Protein AF-A0AAD0TP38-F1 (afdb_monomer)

pLDDT: mean 83.93, std 22.31, range [33.44, 98.81]

Secondary structure (DSSP, 8-state):
---------------------------------------------TT-B-HHHHHT-----TTSS---BHHHHHHHH-S-SEEEEE--TT-SS-EEEEEE--B-GGGTT-EEEEEEETTEEEEEEEE---PPPBSS--HHHHHT--TT--HHHHHHHH-S-SEEEEES-GGG-EEEEEE-SBTTBTT-EEEEEEETTEEEEEEEES--

Radius of gyration: 24.54 Å; Cα contacts (8 Å, |Δi|>4): 374; chains: 1; bounding box: 57×55×75 Å

Organism: NCBI:txid60520

Nearest PDB structures (foldseek):
  3d4e-assembly1_A  TM=8.363E-01  e=2.515E-09  Streptococcus mutans
  2g2w-assembly1_B  TM=5.820E-01  e=1.503E-06  Streptomyces clavuligerus
  2g2u-assembly1_B  TM=5.797E-01  e=4.361E-06  Streptomyces clavuligerus
  3e2k-assembly1_D  TM=5.772E-01  e=4.613E-06  Streptomyces clavuligerus
  3c4o-assembly1_B  TM=5.752E-01  e=1.874E-05  unclassified

Structure (mmCIF, N/CA/C/O backbone):
data_AF-A0AAD0TP38-F1
#
_entry.id   AF-A0AAD0TP38-F1
#
loop_
_atom_site.group_PDB
_atom_site.id
_atom_site.type_symbol
_atom_site.label_atom_id
_atom_site.label_alt_id
_atom_site.label_comp_id
_atom_site.label_asym_id
_atom_site.label_entity_id
_atom_site.label_seq_id
_atom_site.pdbx_PDB_ins_code
_atom_site.Cartn_x
_atom_site.Cartn_y
_atom_site.Cartn_z
_atom_site.occupancy
_atom_site.B_iso_or_equiv
_atom_site.auth_seq_id
_atom_site.auth_comp_id
_atom_site.auth_asym_id
_atom_site.auth_atom_id
_atom_site.pdbx_PDB_model_num
ATOM 1 N N . MET A 1 1 ? 38.656 19.356 18.992 1.00 44.94 1 MET A N 1
ATOM 2 C CA . MET A 1 1 ? 39.183 20.507 18.222 1.00 44.94 1 MET A CA 1
ATOM 3 C C . MET A 1 1 ? 39.684 20.035 16.864 1.00 44.94 1 MET A C 1
ATOM 5 O O . MET A 1 1 ? 40.591 19.217 16.848 1.00 44.94 1 MET A O 1
ATOM 9 N N . LYS A 1 2 ? 39.130 20.553 15.761 1.00 37.50 2 LYS A N 1
ATOM 10 C CA . LYS A 1 2 ? 39.809 20.826 14.475 1.00 37.50 2 LYS A CA 1
ATOM 11 C C . LYS A 1 2 ? 38.824 21.623 13.604 1.00 37.50 2 LYS A C 1
ATOM 13 O O . LYS A 1 2 ? 37.647 21.286 13.561 1.00 37.50 2 LYS A O 1
ATOM 18 N N . LYS A 1 3 ? 39.285 22.740 13.036 1.00 41.88 3 LYS A N 1
ATOM 19 C CA . LYS A 1 3 ? 38.486 23.726 12.283 1.00 41.88 3 LYS A CA 1
ATOM 20 C C . LYS A 1 3 ? 38.702 23.497 10.784 1.00 41.88 3 LYS A C 1
ATOM 22 O O . LYS A 1 3 ? 39.842 23.210 10.428 1.00 41.88 3 LYS A O 1
ATOM 27 N N . ILE A 1 4 ? 37.697 23.705 9.925 1.00 56.69 4 ILE A N 1
ATOM 28 C CA . ILE A 1 4 ? 37.929 23.903 8.480 1.00 56.69 4 ILE A CA 1
ATOM 29 C C . ILE A 1 4 ? 37.068 25.049 7.931 1.00 56.69 4 ILE A C 1
ATOM 31 O O . ILE A 1 4 ? 35.870 25.131 8.185 1.00 56.69 4 ILE A O 1
ATOM 35 N N . THR A 1 5 ? 37.737 25.906 7.160 1.00 48.66 5 THR A N 1
ATOM 36 C CA . THR A 1 5 ? 37.268 27.126 6.487 1.00 48.66 5 THR A CA 1
ATOM 37 C C . THR A 1 5 ? 37.852 27.135 5.057 1.00 48.66 5 THR A C 1
ATOM 39 O O . THR A 1 5 ? 38.910 26.550 4.852 1.00 48.66 5 THR A O 1
ATOM 42 N N . THR A 1 6 ? 37.260 27.775 4.042 1.00 45.34 6 THR A N 1
ATOM 43 C CA . THR A 1 6 ? 36.196 28.789 4.098 1.00 45.34 6 THR A CA 1
ATOM 44 C C . THR A 1 6 ? 35.256 28.771 2.877 1.00 45.34 6 THR A C 1
ATOM 46 O O . THR A 1 6 ? 35.522 28.108 1.882 1.00 45.34 6 THR A O 1
ATOM 49 N N . ILE A 1 7 ? 34.164 29.529 3.009 1.00 49.84 7 ILE A N 1
ATOM 50 C CA . ILE A 1 7 ? 33.341 30.221 1.995 1.00 49.84 7 ILE A CA 1
ATOM 51 C C . ILE A 1 7 ? 33.857 30.187 0.536 1.00 49.84 7 ILE A C 1
ATOM 53 O O . ILE A 1 7 ? 34.998 30.552 0.260 1.00 49.84 7 ILE A O 1
ATOM 57 N N . THR A 1 8 ? 32.946 30.011 -0.430 1.00 45.72 8 THR A N 1
ATOM 58 C CA . THR A 1 8 ? 32.975 30.837 -1.657 1.00 45.72 8 THR A CA 1
ATOM 59 C C . THR A 1 8 ? 31.551 31.178 -2.109 1.00 45.72 8 THR A C 1
ATOM 61 O O . THR A 1 8 ? 30.691 30.305 -2.175 1.00 45.72 8 THR A O 1
ATOM 64 N N . VAL A 1 9 ? 31.302 32.461 -2.391 1.00 49.69 9 VAL A N 1
ATOM 65 C CA . VAL A 1 9 ? 30.031 33.017 -2.886 1.00 49.69 9 VAL A CA 1
ATOM 66 C C . VAL A 1 9 ? 30.314 33.806 -4.164 1.00 49.69 9 VAL A C 1
ATOM 68 O O . VAL A 1 9 ? 31.231 34.621 -4.180 1.00 49.69 9 VAL A O 1
ATOM 71 N N . ALA A 1 10 ? 29.493 33.601 -5.193 1.00 44.84 10 ALA A N 1
ATOM 72 C CA . ALA A 1 10 ? 29.323 34.457 -6.373 1.00 44.84 10 ALA A CA 1
ATOM 73 C C . ALA A 1 10 ? 27.875 34.205 -6.865 1.00 44.84 10 ALA A C 1
ATOM 75 O O . ALA A 1 10 ? 27.486 33.044 -6.963 1.00 44.84 10 ALA A O 1
ATOM 76 N N . LEU A 1 11 ? 26.932 35.154 -6.985 1.00 40.88 11 LEU A N 1
ATOM 77 C CA . LEU A 1 11 ? 26.899 36.421 -7.745 1.00 40.88 11 LEU A CA 1
ATOM 78 C C . LEU A 1 11 ? 27.331 36.289 -9.220 1.00 40.88 11 LEU A C 1
ATOM 80 O O . LEU A 1 11 ? 28.395 35.747 -9.473 1.00 40.88 11 LEU A O 1
ATOM 84 N N . ILE A 1 12 ? 26.653 36.860 -10.229 1.00 44.06 12 ILE A N 1
ATOM 85 C CA . ILE A 1 12 ? 25.228 37.205 -10.471 1.00 44.06 12 ILE A CA 1
ATOM 86 C C . ILE A 1 12 ? 25.120 37.631 -11.964 1.00 44.06 12 ILE A C 1
ATOM 88 O O . ILE A 1 12 ? 26.058 38.238 -12.465 1.00 44.06 12 ILE A O 1
ATOM 92 N N . ALA A 1 13 ? 23.967 37.403 -12.617 1.00 40.31 13 ALA A N 1
ATOM 93 C CA . ALA A 1 13 ? 23.502 38.022 -13.885 1.00 40.31 13 ALA A CA 1
ATOM 94 C C . ALA A 1 13 ? 24.310 37.854 -15.205 1.00 40.31 13 ALA A C 1
ATOM 96 O O . ALA A 1 13 ? 25.515 37.642 -15.221 1.00 40.31 13 ALA A O 1
ATOM 97 N N . GLY A 1 14 ? 23.607 38.021 -16.342 1.00 40.12 14 GLY A N 1
ATOM 98 C CA . GLY A 1 14 ? 24.212 38.208 -17.674 1.00 40.12 14 GLY A CA 1
ATOM 99 C C . GLY A 1 14 ? 23.407 37.619 -18.845 1.00 40.12 14 GLY A C 1
ATOM 100 O O . GLY A 1 14 ? 23.663 36.499 -19.265 1.00 40.12 14 GLY A O 1
ATOM 101 N N . LEU A 1 15 ? 22.443 38.371 -19.389 1.00 50.03 15 LEU A N 1
ATOM 102 C CA . LEU A 1 15 ? 21.704 38.025 -20.619 1.00 50.03 15 LEU A CA 1
ATOM 103 C C . LEU A 1 15 ? 22.531 38.330 -21.882 1.00 50.03 15 LEU A C 1
ATOM 105 O O . LEU A 1 15 ? 23.234 39.333 -21.901 1.00 50.03 15 LEU A O 1
ATOM 109 N N . THR A 1 16 ? 22.320 37.593 -22.978 1.00 53.16 16 THR A N 1
ATOM 110 C CA . THR A 1 16 ? 22.227 38.158 -24.348 1.00 53.16 16 THR A CA 1
ATOM 111 C C . THR A 1 16 ? 21.536 37.180 -25.308 1.00 53.16 16 THR A C 1
ATOM 113 O O . THR A 1 16 ? 21.660 35.966 -25.172 1.00 53.16 16 THR A O 1
ATOM 116 N N . LEU A 1 17 ? 20.789 37.720 -26.279 1.00 47.66 17 LEU A N 1
ATOM 117 C CA . LEU A 1 17 ? 20.197 36.977 -27.398 1.00 47.66 17 LEU A CA 1
ATOM 118 C C . LEU A 1 17 ? 21.032 37.193 -28.669 1.00 47.66 17 LEU A C 1
ATOM 120 O O . LEU A 1 17 ? 21.459 38.312 -28.944 1.00 47.66 17 LEU A O 1
ATOM 124 N N . THR A 1 18 ? 21.164 36.164 -29.506 1.00 56.53 18 THR A N 1
ATOM 125 C CA . THR A 1 18 ? 21.500 36.266 -30.943 1.00 56.53 18 THR A CA 1
ATOM 126 C C . THR A 1 18 ? 20.928 34.994 -31.595 1.00 56.53 18 THR A C 1
ATOM 128 O O . THR A 1 18 ? 21.297 33.904 -31.180 1.00 56.53 18 THR A O 1
ATOM 131 N N . ALA A 1 19 ? 19.852 34.985 -32.387 1.00 37.53 19 ALA A N 1
ATOM 132 C CA . ALA A 1 19 ? 19.471 35.738 -33.591 1.00 37.53 19 ALA A CA 1
ATOM 133 C C . ALA A 1 19 ? 20.075 35.177 -34.900 1.00 37.53 19 ALA A C 1
ATOM 135 O O . ALA A 1 19 ? 21.274 35.260 -35.128 1.00 37.53 19 ALA A O 1
ATOM 136 N N . CYS A 1 20 ? 19.169 34.708 -35.770 1.00 41.34 20 CYS A N 1
ATOM 137 C CA . CYS A 1 20 ? 19.311 34.410 -37.205 1.00 41.34 20 CYS A CA 1
ATOM 138 C C . CYS A 1 20 ? 20.178 33.221 -37.678 1.00 41.34 20 CYS A C 1
ATOM 140 O O . CYS A 1 20 ? 21.349 33.075 -37.356 1.00 41.34 20 CYS A O 1
ATOM 142 N N . GLY A 1 21 ? 19.575 32.426 -38.573 1.00 37.41 21 GLY A N 1
ATOM 143 C CA . GLY A 1 21 ? 20.204 31.345 -39.336 1.00 37.41 21 GLY A CA 1
ATOM 144 C C . GLY A 1 21 ? 19.159 30.607 -40.179 1.00 37.41 21 GLY A C 1
ATOM 145 O O . GLY A 1 21 ? 18.684 29.552 -39.774 1.00 37.41 21 GLY A O 1
ATOM 146 N N . ASN A 1 22 ? 18.737 31.189 -41.308 1.00 45.03 22 ASN A N 1
ATOM 147 C CA . ASN A 1 22 ? 17.605 30.693 -42.099 1.00 45.03 22 ASN A CA 1
ATOM 148 C C . ASN A 1 22 ? 17.904 30.725 -43.609 1.00 45.03 22 ASN A C 1
ATOM 150 O O . ASN A 1 22 ? 17.963 31.813 -44.167 1.00 45.03 22 ASN A O 1
ATOM 154 N N . THR A 1 23 ? 18.013 29.558 -44.254 1.00 41.72 23 THR A N 1
ATOM 155 C CA . THR A 1 23 ? 17.871 29.302 -45.713 1.00 41.72 23 THR A CA 1
ATOM 156 C C . THR A 1 23 ? 17.837 27.774 -45.910 1.00 41.72 23 THR A C 1
ATOM 158 O O . THR A 1 23 ? 18.678 27.088 -45.339 1.00 41.72 23 THR A O 1
ATOM 161 N N . SER A 1 24 ? 16.783 27.182 -46.492 1.00 37.84 24 SER A N 1
ATOM 162 C CA . SER A 1 24 ? 16.627 26.890 -47.942 1.00 37.84 24 SER A CA 1
ATOM 163 C C . SER A 1 24 ? 17.615 25.805 -48.429 1.00 37.84 24 SER A C 1
ATOM 165 O O . SER A 1 24 ? 18.811 25.968 -48.240 1.00 37.84 24 SER A O 1
ATOM 167 N N . SER A 1 25 ? 17.241 24.681 -49.059 1.00 38.09 25 SER A N 1
ATOM 168 C CA . SER A 1 25 ? 15.993 24.264 -49.733 1.00 38.09 25 SER A CA 1
ATOM 169 C C . SER A 1 25 ? 15.906 22.727 -49.832 1.00 38.09 25 SER A C 1
ATOM 171 O O . SER A 1 25 ? 16.926 22.065 -49.682 1.00 38.09 25 SER A O 1
ATOM 173 N N . ALA A 1 26 ? 14.729 22.189 -50.193 1.00 34.25 26 ALA A N 1
ATOM 174 C CA . ALA A 1 26 ? 14.511 21.148 -51.225 1.00 34.25 26 ALA A CA 1
ATOM 175 C C . ALA A 1 26 ? 13.303 20.244 -50.911 1.00 34.25 26 ALA A C 1
ATOM 177 O O . ALA A 1 26 ? 13.169 19.663 -49.838 1.00 34.25 26 ALA A O 1
ATOM 178 N N . SER A 1 27 ? 12.419 20.123 -51.897 1.00 34.75 27 SER A N 1
ATOM 179 C CA . SER A 1 27 ? 11.188 19.336 -51.872 1.00 34.75 27 SER A CA 1
ATOM 180 C C . SER A 1 27 ? 11.407 17.864 -52.219 1.00 34.75 27 SER A C 1
ATOM 182 O O . SER A 1 27 ? 12.118 17.561 -53.174 1.00 34.75 27 SER A O 1
ATOM 184 N N . SER A 1 28 ? 10.630 16.968 -51.610 1.00 34.06 28 SER A N 1
ATOM 185 C CA . SER A 1 28 ? 10.077 15.826 -52.351 1.00 34.06 28 SER A CA 1
ATOM 186 C C . SER A 1 28 ? 8.681 15.475 -51.839 1.00 34.06 28 SER A C 1
ATOM 188 O O . SER A 1 28 ? 8.434 15.370 -50.639 1.00 34.06 28 SER A O 1
ATOM 190 N N . SER A 1 29 ? 7.739 15.357 -52.769 1.00 37.56 29 SER A N 1
ATOM 191 C CA . SER A 1 29 ? 6.361 14.963 -52.507 1.00 37.56 29 SER A CA 1
ATOM 192 C C . SER A 1 29 ? 6.211 13.458 -52.708 1.00 37.56 29 SER A C 1
ATOM 194 O O . SER A 1 29 ? 6.544 12.920 -53.760 1.00 37.56 29 SER A O 1
ATOM 196 N N . SER A 1 30 ? 5.644 12.768 -51.723 1.00 35.19 30 SER A N 1
ATOM 197 C CA . SER A 1 30 ? 5.043 11.451 -51.933 1.00 35.19 30 SER A CA 1
ATOM 198 C C . SER A 1 30 ? 3.772 11.332 -51.094 1.00 35.19 30 SER A C 1
ATOM 200 O O . SER A 1 30 ? 3.704 11.766 -49.946 1.00 35.19 30 SER A O 1
ATOM 202 N N . LYS A 1 31 ? 2.709 10.839 -51.733 1.00 39.31 31 LYS A N 1
ATOM 203 C CA . LYS A 1 31 ? 1.334 10.840 -51.226 1.00 39.31 31 LYS A CA 1
ATOM 204 C C . LYS A 1 31 ? 0.897 9.399 -51.010 1.00 39.31 31 LYS A C 1
ATOM 206 O O . LYS A 1 31 ? 0.636 8.705 -51.988 1.00 39.31 31 LYS A O 1
ATOM 211 N N . SER A 1 32 ? 0.732 8.974 -49.761 1.00 33.44 32 SER A N 1
ATOM 212 C CA . SER A 1 32 ? 0.074 7.698 -49.466 1.00 33.44 32 SER A CA 1
ATOM 213 C C . SER A 1 32 ? -0.595 7.663 -48.092 1.00 33.44 32 SER A C 1
ATOM 215 O O . SER A 1 32 ? 0.049 7.831 -47.062 1.00 33.44 32 SER A O 1
ATOM 217 N N . THR A 1 33 ? -1.893 7.354 -48.137 1.00 34.66 33 THR A N 1
ATOM 218 C CA . THR A 1 33 ? -2.663 6.590 -47.140 1.00 34.66 33 THR A CA 1
ATOM 219 C C . THR A 1 33 ? -2.669 7.058 -45.684 1.00 34.66 33 THR A C 1
ATOM 221 O O . THR A 1 33 ? -1.813 6.709 -44.872 1.00 34.66 33 THR A O 1
ATOM 224 N N . THR A 1 34 ? -3.786 7.701 -45.341 1.00 44.91 34 THR A N 1
ATOM 225 C CA . THR A 1 34 ? -4.419 7.709 -44.019 1.00 44.91 34 THR A CA 1
ATOM 226 C C . THR A 1 34 ? -4.146 6.432 -43.225 1.00 44.91 34 THR A C 1
ATOM 228 O O . THR A 1 34 ? -4.592 5.347 -43.589 1.00 44.91 34 THR A O 1
ATOM 231 N N . SER A 1 35 ? -3.490 6.581 -42.083 1.00 36.53 35 SER A N 1
ATOM 232 C CA . SER A 1 35 ? -3.591 5.641 -40.974 1.00 36.53 35 SER A CA 1
ATOM 233 C C . SER A 1 35 ? -3.931 6.458 -39.742 1.00 36.53 35 SER A C 1
ATOM 235 O O . SER A 1 35 ? -3.165 7.342 -39.357 1.00 36.53 35 SER A O 1
ATOM 237 N N . GLN A 1 36 ? -5.089 6.187 -39.134 1.00 46.09 36 GLN A N 1
ATOM 238 C CA . GLN A 1 36 ? -5.432 6.730 -37.823 1.00 46.09 36 GLN A CA 1
ATOM 239 C C . GLN A 1 36 ? -4.454 6.157 -36.799 1.00 46.09 36 GLN A C 1
ATOM 241 O O . GLN A 1 36 ? -4.718 5.149 -36.147 1.00 46.09 36 GLN A O 1
ATOM 246 N N . LYS A 1 37 ? -3.309 6.823 -36.638 1.00 35.00 37 LYS A N 1
ATOM 247 C CA . LYS A 1 37 ? -2.500 6.680 -35.439 1.00 35.00 37 LYS A CA 1
ATOM 248 C C . LYS A 1 37 ? -3.367 7.202 -34.305 1.00 35.00 37 LYS A C 1
ATOM 250 O O . LYS A 1 37 ? -3.523 8.416 -34.165 1.00 35.00 37 LYS A O 1
ATOM 255 N N . SER A 1 38 ? -3.953 6.281 -33.541 1.00 39.53 38 SER A N 1
ATOM 256 C CA . SER A 1 38 ? -4.625 6.583 -32.284 1.00 39.53 38 SER A CA 1
ATOM 257 C C . SER A 1 38 ? -3.690 7.475 -31.489 1.00 39.53 38 SER A C 1
ATOM 259 O O . SER A 1 38 ? -2.634 7.037 -31.026 1.00 39.53 38 SER A O 1
ATOM 261 N N . THR A 1 39 ? -4.033 8.760 -31.420 1.00 35.09 39 THR A N 1
ATOM 262 C CA . THR A 1 39 ? -3.263 9.712 -30.640 1.00 35.09 39 THR A CA 1
ATOM 263 C C . THR A 1 39 ? -3.567 9.334 -29.209 1.00 35.09 39 THR A C 1
ATOM 265 O O . THR A 1 39 ? -4.612 9.714 -28.687 1.00 35.09 39 THR A O 1
ATOM 268 N N . SER A 1 40 ? -2.698 8.513 -28.613 1.00 43.72 40 SER A N 1
ATOM 269 C CA . SER A 1 40 ? -2.680 8.267 -27.179 1.00 43.72 40 SER A CA 1
ATOM 270 C C . SER A 1 40 ? -2.492 9.621 -26.527 1.00 43.72 40 SER A C 1
ATOM 272 O O . SER A 1 40 ? -1.366 10.088 -26.368 1.00 43.72 40 SER A O 1
ATOM 274 N N . SER A 1 41 ? -3.612 10.283 -26.242 1.00 38.56 41 SER A N 1
ATOM 275 C CA . SER A 1 41 ? -3.649 11.579 -25.603 1.00 38.56 41 SER A CA 1
ATOM 276 C C . SER A 1 41 ? -2.920 11.404 -24.287 1.00 38.56 41 SER A C 1
ATOM 278 O O . SER A 1 41 ? -3.439 10.748 -23.377 1.00 38.56 41 SER A O 1
ATOM 280 N N . SER A 1 42 ? -1.704 11.940 -24.219 1.00 46.25 42 SER A N 1
ATOM 281 C CA . SER A 1 42 ? -0.916 12.083 -23.008 1.00 46.25 42 SER A CA 1
ATOM 282 C C . SER A 1 42 ? -1.703 13.010 -22.096 1.00 46.25 42 SER A C 1
ATOM 284 O O . SER A 1 42 ? -1.530 14.227 -22.097 1.00 46.25 42 SER A O 1
ATOM 286 N N . LYS A 1 43 ? -2.664 12.410 -21.388 1.00 47.19 43 LYS A N 1
ATOM 287 C CA . LYS A 1 43 ? -3.604 13.086 -20.510 1.00 47.19 43 LYS A CA 1
ATOM 288 C C . LYS A 1 43 ? -2.755 13.802 -19.477 1.00 47.19 43 LYS A C 1
ATOM 290 O O . LYS A 1 43 ? -2.113 13.154 -18.654 1.00 47.19 43 LYS A O 1
ATOM 295 N N . SER A 1 44 ? -2.684 15.125 -19.598 1.00 44.50 44 SER A N 1
ATOM 296 C CA . SER A 1 44 ? -1.840 15.956 -18.750 1.00 44.5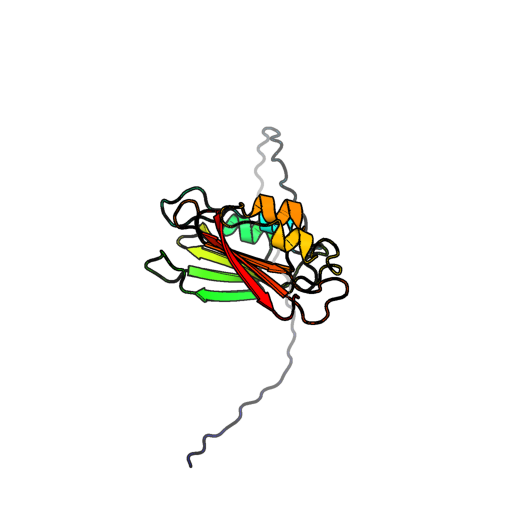0 44 SER A CA 1
ATOM 297 C C . SER A 1 44 ? -2.140 15.618 -17.295 1.00 44.50 44 SER A C 1
ATOM 299 O O . SER A 1 44 ? -3.300 15.680 -16.883 1.00 44.50 44 SER A O 1
ATOM 301 N N . ILE A 1 45 ? -1.110 15.257 -16.526 1.00 57.62 45 ILE A N 1
ATOM 302 C CA . ILE A 1 45 ? -1.227 14.794 -15.133 1.00 57.62 45 ILE A CA 1
ATOM 303 C C . ILE A 1 45 ? -1.463 16.002 -14.197 1.00 57.62 45 ILE A C 1
ATOM 305 O O . ILE A 1 45 ? -0.846 16.149 -13.146 1.00 57.62 45 ILE A O 1
ATOM 309 N N . SER A 1 46 ? -2.364 16.911 -14.585 1.00 62.19 46 SER A N 1
ATOM 310 C CA . SER A 1 46 ? -2.720 18.112 -13.821 1.00 62.19 46 SER A CA 1
ATOM 311 C C . SER A 1 46 ? -3.585 17.798 -12.595 1.00 62.19 46 SER A C 1
ATOM 313 O O . SER A 1 46 ? -3.872 18.691 -11.806 1.00 62.19 46 SER A O 1
ATOM 315 N N . SER A 1 47 ? -4.021 16.544 -12.439 1.00 79.69 47 SER A N 1
ATOM 316 C CA . SER A 1 47 ? -4.821 16.059 -11.310 1.00 79.69 47 SER A CA 1
ATOM 317 C C . SER A 1 47 ? -4.020 15.310 -10.238 1.00 79.69 47 SER A C 1
ATOM 319 O O . SER A 1 47 ? -4.629 14.863 -9.267 1.00 79.69 47 SER A O 1
ATOM 321 N N . GLY A 1 48 ? -2.705 15.130 -10.423 1.00 93.06 48 GLY A N 1
ATOM 322 C CA . GLY A 1 48 ? -1.852 14.312 -9.551 1.00 93.06 48 GLY A CA 1
ATOM 323 C C . GLY A 1 48 ? -2.167 12.806 -9.592 1.00 93.06 48 GLY A C 1
ATOM 324 O O . GLY A 1 48 ? -3.110 12.360 -10.253 1.00 93.06 48 GLY A O 1
ATOM 325 N N . ILE A 1 49 ? -1.366 12.014 -8.875 1.00 96.38 49 ILE A N 1
ATOM 326 C CA . ILE A 1 49 ? -1.497 10.548 -8.785 1.00 96.38 49 ILE A CA 1
ATOM 327 C C . ILE A 1 49 ? -2.740 10.169 -7.972 1.00 96.38 49 ILE A C 1
ATOM 329 O O . ILE A 1 49 ? -2.869 10.547 -6.806 1.00 96.38 49 ILE A O 1
ATOM 333 N N . THR A 1 50 ? -3.652 9.391 -8.556 1.00 96.44 50 THR A N 1
ATOM 334 C CA . THR A 1 50 ? -4.854 8.906 -7.855 1.00 96.44 50 THR A CA 1
ATOM 335 C C . THR A 1 50 ? -4.662 7.515 -7.245 1.00 96.44 50 THR A C 1
ATOM 337 O O . THR A 1 50 ? -3.758 6.767 -7.621 1.00 96.44 50 THR A O 1
ATOM 340 N N . LEU A 1 51 ? -5.568 7.127 -6.339 1.00 96.44 51 LEU A N 1
ATOM 341 C CA . LEU A 1 51 ? -5.613 5.779 -5.762 1.00 96.44 51 LEU A CA 1
ATOM 342 C C . LEU A 1 51 ? -5.789 4.709 -6.849 1.00 96.44 51 LEU A C 1
ATOM 344 O O . LEU A 1 51 ? -5.196 3.641 -6.741 1.00 96.44 51 LEU A O 1
ATOM 348 N N . ALA A 1 52 ? -6.549 5.009 -7.910 1.00 96.75 52 ALA A N 1
ATOM 349 C CA . ALA A 1 52 ? -6.704 4.117 -9.056 1.00 96.75 52 ALA A CA 1
ATOM 350 C C . ALA A 1 52 ? -5.358 3.890 -9.761 1.00 96.75 52 ALA A C 1
ATOM 352 O O . ALA A 1 52 ? -4.929 2.749 -9.880 1.00 96.75 52 ALA A O 1
ATOM 353 N N . ASN A 1 53 ? -4.624 4.963 -10.091 1.00 96.56 53 ASN A N 1
ATOM 354 C CA . ASN A 1 53 ? -3.305 4.840 -10.729 1.00 96.56 53 ASN A CA 1
ATOM 355 C C . ASN A 1 53 ? -2.314 4.040 -9.868 1.00 96.56 53 ASN A C 1
ATOM 357 O O . ASN A 1 53 ? -1.493 3.295 -10.396 1.00 96.56 53 ASN A O 1
ATOM 361 N N . TYR A 1 54 ? -2.386 4.179 -8.542 1.00 97.88 54 TYR A N 1
ATOM 362 C CA . TYR A 1 54 ? -1.581 3.385 -7.616 1.00 97.88 54 TYR A CA 1
ATOM 363 C C . TYR A 1 54 ? -2.023 1.908 -7.552 1.00 97.88 54 TYR A C 1
ATOM 365 O O . TYR A 1 54 ? -1.172 1.010 -7.540 1.00 97.88 54 TYR A O 1
ATOM 373 N N . LYS A 1 55 ? -3.329 1.610 -7.533 1.00 97.00 55 LYS A N 1
ATOM 374 C CA . LYS A 1 55 ? -3.832 0.224 -7.530 1.00 97.00 55 LYS A CA 1
ATOM 375 C C . LYS A 1 55 ? -3.568 -0.482 -8.876 1.00 97.00 55 LYS A C 1
ATOM 377 O O . LYS A 1 55 ? -3.243 -1.665 -8.833 1.00 97.00 55 LYS A O 1
ATOM 382 N N . ASP A 1 56 ? -3.541 0.242 -10.001 1.00 97.06 56 ASP A N 1
ATOM 383 C CA . ASP A 1 56 ? -3.172 -0.256 -11.345 1.00 97.06 56 ASP A CA 1
ATOM 384 C C . ASP A 1 56 ? -1.731 -0.802 -11.445 1.00 97.06 56 ASP A C 1
ATOM 386 O O . ASP A 1 56 ? -1.418 -1.567 -12.362 1.00 97.06 56 ASP A O 1
ATOM 390 N N . ILE A 1 57 ? -0.832 -0.432 -10.521 1.00 98.00 57 ILE A N 1
ATOM 391 C CA . ILE A 1 57 ? 0.524 -0.994 -10.467 1.00 98.00 57 ILE A CA 1
ATOM 392 C C . ILE A 1 57 ? 0.467 -2.420 -9.910 1.00 98.00 57 ILE A C 1
ATOM 394 O O . ILE A 1 57 ? 0.339 -2.633 -8.703 1.00 98.00 57 ILE A O 1
ATOM 398 N N . GLN A 1 58 ? 0.634 -3.402 -10.786 1.00 97.12 58 GLN A N 1
ATOM 399 C CA . GLN A 1 58 ? 0.975 -4.775 -10.418 1.00 97.12 58 GLN A CA 1
ATOM 400 C C . GLN A 1 58 ? 2.448 -4.856 -10.011 1.00 97.12 58 GLN A C 1
ATOM 402 O O . GLN A 1 58 ? 3.305 -4.322 -10.724 1.00 97.12 58 GLN A O 1
ATOM 407 N N . VAL A 1 59 ? 2.728 -5.537 -8.898 1.00 97.00 59 VAL A N 1
ATOM 408 C CA . VAL A 1 59 ? 4.082 -5.815 -8.404 1.00 97.00 59 VAL A CA 1
ATOM 409 C C . VAL A 1 59 ? 4.311 -7.321 -8.315 1.00 97.00 59 VAL A C 1
ATOM 411 O O . VAL A 1 59 ? 3.390 -8.065 -7.981 1.00 97.00 59 VAL A O 1
ATOM 414 N N . ALA A 1 60 ? 5.529 -7.762 -8.620 1.00 95.62 60 ALA A N 1
ATOM 415 C CA . ALA A 1 60 ? 5.961 -9.151 -8.486 1.00 95.62 60 ALA A CA 1
ATOM 416 C C . ALA A 1 60 ? 7.474 -9.210 -8.257 1.00 95.62 60 ALA A C 1
ATOM 418 O O . ALA A 1 60 ? 8.203 -8.372 -8.782 1.00 95.62 60 ALA A O 1
ATOM 419 N N . LEU A 1 61 ? 7.955 -10.204 -7.505 1.00 92.88 61 LEU A N 1
ATOM 420 C CA . LEU A 1 61 ? 9.388 -10.525 -7.491 1.00 92.88 61 LEU A CA 1
ATOM 421 C C . LEU A 1 61 ? 9.789 -11.174 -8.833 1.00 92.88 61 LEU A C 1
ATOM 423 O O . LEU A 1 61 ? 8.915 -11.707 -9.532 1.00 92.88 61 LEU A O 1
ATOM 427 N N . PRO A 1 62 ? 11.086 -11.183 -9.199 1.00 89.88 62 PRO A N 1
ATOM 428 C CA . PRO A 1 62 ? 11.582 -11.947 -10.339 1.00 89.88 62 PRO A CA 1
ATOM 429 C C . PRO A 1 62 ? 11.018 -13.375 -10.360 1.00 89.88 62 PRO A C 1
ATOM 431 O O . PRO A 1 62 ? 10.869 -14.023 -9.322 1.00 89.88 62 PRO A O 1
ATOM 434 N N . ASN A 1 63 ? 10.644 -13.842 -11.553 1.00 85.75 63 ASN A N 1
ATOM 435 C CA . ASN A 1 63 ? 10.036 -15.157 -11.803 1.00 85.75 63 ASN A CA 1
ATOM 436 C C . ASN A 1 63 ? 8.713 -15.452 -11.052 1.00 85.75 63 ASN A C 1
ATOM 438 O O . ASN A 1 63 ? 8.221 -16.574 -11.120 1.00 85.75 63 ASN A O 1
ATOM 442 N N . SER A 1 64 ? 8.106 -14.471 -10.367 1.00 84.00 64 SER A N 1
ATOM 443 C CA . SER A 1 64 ? 6.965 -14.691 -9.455 1.00 84.00 64 SER A CA 1
ATOM 444 C C . SER A 1 64 ? 5.613 -14.163 -9.973 1.00 84.00 64 SER A C 1
ATOM 446 O O . SER A 1 64 ? 4.654 -14.055 -9.205 1.00 84.00 64 SER A O 1
ATOM 448 N N . GLY A 1 65 ? 5.506 -13.817 -11.259 1.00 86.06 65 GLY A N 1
ATOM 449 C CA . GLY A 1 65 ? 4.265 -13.360 -11.900 1.00 86.06 65 GLY A CA 1
ATOM 450 C C . GLY A 1 65 ? 4.450 -12.118 -12.774 1.00 86.06 65 GLY A C 1
ATOM 451 O O . GLY A 1 65 ? 5.559 -11.799 -13.198 1.00 86.06 65 GLY A O 1
ATOM 452 N N . THR A 1 66 ? 3.353 -11.413 -13.059 1.00 92.06 66 THR A N 1
ATOM 453 C CA . THR A 1 66 ? 3.360 -10.193 -13.881 1.00 92.06 66 THR A CA 1
ATOM 454 C C . THR A 1 66 ? 3.603 -8.947 -13.027 1.00 92.06 66 THR A C 1
ATOM 456 O O . THR A 1 66 ? 2.853 -8.672 -12.093 1.00 92.06 66 THR A O 1
ATOM 459 N N . ALA A 1 67 ? 4.619 -8.166 -13.393 1.00 96.88 67 ALA A N 1
ATOM 460 C CA . ALA A 1 67 ? 4.934 -6.865 -12.808 1.00 96.88 67 ALA A CA 1
ATOM 461 C C . ALA A 1 67 ? 4.785 -5.740 -13.840 1.00 96.88 67 ALA A C 1
ATOM 463 O O . ALA A 1 67 ? 5.004 -5.935 -15.037 1.00 96.88 67 ALA A O 1
ATOM 464 N N . THR A 1 68 ? 4.454 -4.542 -13.362 1.00 98.06 68 THR A N 1
ATOM 465 C CA . THR A 1 68 ? 4.325 -3.339 -14.197 1.00 98.06 68 THR A CA 1
ATOM 466 C C . THR A 1 68 ? 5.698 -2.796 -14.578 1.00 98.06 68 THR A C 1
ATOM 468 O O . THR A 1 68 ? 6.574 -2.677 -13.725 1.00 98.06 68 THR A O 1
ATOM 471 N N . ASP A 1 69 ? 5.872 -2.414 -15.842 1.00 98.31 69 ASP A N 1
ATOM 472 C CA . ASP A 1 69 ? 7.075 -1.727 -16.313 1.00 98.31 69 ASP A CA 1
ATOM 473 C C . ASP A 1 69 ? 7.270 -0.347 -15.673 1.00 98.31 69 ASP A C 1
ATOM 475 O O . ASP A 1 69 ? 6.340 0.459 -15.573 1.00 98.31 69 ASP A O 1
ATOM 479 N N . GLU A 1 70 ? 8.514 -0.037 -15.324 1.00 98.44 70 GLU A N 1
ATOM 480 C CA . GLU A 1 70 ? 8.954 1.261 -14.811 1.00 98.44 70 GLU A CA 1
ATOM 481 C C . GLU A 1 70 ? 8.568 2.417 -15.740 1.00 98.44 70 GLU A C 1
ATOM 483 O O . GLU A 1 70 ? 8.079 3.455 -15.288 1.00 98.44 70 GLU A O 1
ATOM 488 N N . THR A 1 71 ? 8.713 2.218 -17.051 1.00 97.88 71 THR A N 1
ATOM 489 C CA . THR A 1 71 ? 8.309 3.191 -18.075 1.00 97.88 71 THR A CA 1
ATOM 490 C C . THR A 1 71 ? 6.803 3.444 -18.043 1.00 97.88 71 THR A C 1
ATOM 492 O O . THR A 1 71 ? 6.376 4.595 -18.119 1.00 97.88 71 THR A O 1
ATOM 495 N N . LYS A 1 72 ? 5.981 2.403 -17.846 1.00 97.94 72 LYS A N 1
ATOM 496 C CA . LYS A 1 72 ? 4.527 2.542 -17.688 1.00 97.94 72 LYS A CA 1
ATOM 497 C C . LYS A 1 72 ? 4.183 3.300 -16.405 1.00 97.94 72 LYS A C 1
ATOM 499 O O . LYS A 1 72 ? 3.337 4.187 -16.461 1.00 97.94 72 LYS A O 1
ATOM 504 N N . VAL A 1 73 ? 4.851 3.027 -15.280 1.00 98.12 73 VAL A N 1
ATOM 505 C CA . VAL A 1 73 ? 4.626 3.787 -14.034 1.00 98.12 73 VAL A CA 1
ATOM 506 C C . VAL A 1 73 ? 5.016 5.256 -14.200 1.00 98.12 73 VAL A C 1
ATOM 508 O O . VAL A 1 73 ? 4.198 6.127 -13.912 1.00 98.12 73 VAL A O 1
ATOM 511 N N . LYS A 1 74 ? 6.198 5.556 -14.750 1.00 96.19 74 LYS A N 1
ATOM 512 C CA . LYS A 1 74 ? 6.636 6.937 -15.032 1.00 96.19 74 LYS A CA 1
ATOM 513 C C . LYS A 1 74 ? 5.695 7.667 -15.999 1.00 96.19 74 LYS A C 1
ATOM 515 O O . LYS A 1 74 ? 5.426 8.846 -15.796 1.00 96.19 74 LYS A O 1
ATOM 520 N N . ASN A 1 75 ? 5.123 6.975 -16.985 1.00 95.50 75 ASN A N 1
ATOM 521 C CA . ASN A 1 75 ? 4.110 7.548 -17.879 1.00 95.50 75 ASN A CA 1
ATOM 522 C C . ASN A 1 75 ? 2.768 7.830 -17.175 1.00 95.50 75 ASN A C 1
ATOM 524 O O . ASN A 1 75 ? 2.086 8.782 -17.544 1.00 95.50 75 ASN A O 1
ATOM 528 N N . MET A 1 76 ? 2.381 7.033 -16.171 1.00 94.69 76 MET A N 1
ATOM 529 C CA . MET A 1 76 ? 1.158 7.258 -15.381 1.00 94.69 76 MET A CA 1
ATOM 530 C C . MET A 1 76 ? 1.331 8.322 -14.287 1.00 94.69 76 MET A C 1
ATOM 532 O O . MET A 1 76 ? 0.363 8.995 -13.944 1.00 94.69 76 MET A O 1
ATOM 536 N N . PHE A 1 77 ? 2.525 8.434 -13.697 1.00 95.88 77 PHE A N 1
ATOM 537 C CA . PHE A 1 77 ? 2.788 9.248 -12.500 1.00 95.88 77 PHE A CA 1
ATOM 538 C C . PHE A 1 77 ? 3.554 10.550 -12.794 1.00 95.88 77 PHE A C 1
ATOM 540 O O . PHE A 1 77 ? 3.541 11.472 -11.982 1.00 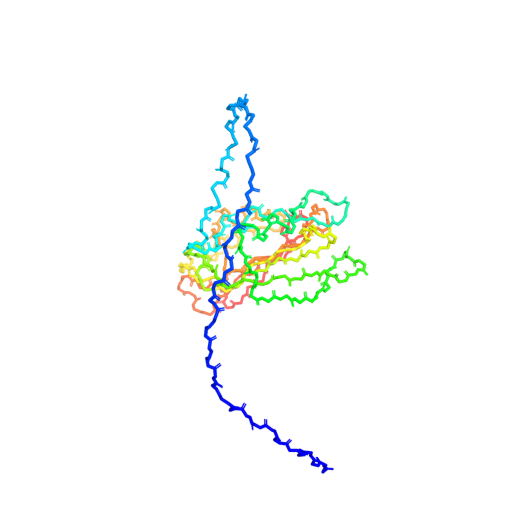95.88 77 PHE A O 1
ATOM 547 N N . GLY A 1 78 ? 4.219 10.645 -13.947 1.00 94.75 78 GLY A N 1
ATOM 548 C CA . GLY A 1 78 ? 5.108 11.753 -14.292 1.00 94.75 78 GLY A CA 1
ATOM 549 C C . GLY A 1 78 ? 6.504 11.617 -13.675 1.00 94.75 78 GLY A C 1
ATOM 550 O O . GLY A 1 78 ? 6.892 10.560 -13.166 1.00 94.75 78 GLY A O 1
ATOM 551 N N . LYS A 1 79 ? 7.288 12.703 -13.730 1.00 95.19 79 LYS A N 1
ATOM 552 C CA . LYS A 1 79 ? 8.655 12.733 -13.186 1.00 95.19 79 LYS A CA 1
ATOM 553 C C . LYS A 1 79 ? 8.621 12.467 -11.669 1.00 95.19 79 LYS A C 1
ATOM 555 O O . LYS A 1 79 ? 7.892 13.176 -10.982 1.00 95.19 79 LYS A O 1
ATOM 560 N N . PRO A 1 80 ? 9.415 11.521 -11.136 1.00 97.75 80 PRO A N 1
ATOM 561 C CA . PRO A 1 80 ? 9.554 11.357 -9.693 1.00 97.75 80 PRO A CA 1
ATOM 562 C C . PRO A 1 80 ? 10.248 12.563 -9.065 1.00 97.75 80 PRO A C 1
ATOM 564 O O . PRO A 1 80 ? 11.100 13.204 -9.693 1.00 97.75 80 PRO A O 1
ATOM 567 N N . ASP A 1 81 ? 9.908 12.846 -7.815 1.00 98.00 81 ASP A N 1
ATOM 568 C CA . ASP A 1 81 ? 10.542 13.890 -7.013 1.00 98.00 81 ASP A CA 1
ATOM 569 C C . ASP A 1 81 ? 11.929 13.443 -6.552 1.00 98.00 81 ASP A C 1
ATOM 571 O O . ASP A 1 81 ? 12.872 14.227 -6.605 1.00 98.00 81 ASP A O 1
ATOM 575 N N . GLN A 1 82 ? 12.055 12.169 -6.158 1.00 98.25 82 GLN A N 1
ATOM 576 C CA . GLN A 1 82 ? 13.298 11.566 -5.673 1.00 98.25 82 GLN A CA 1
ATOM 577 C C . GLN A 1 82 ? 13.517 10.150 -6.216 1.00 98.25 82 GLN A C 1
ATOM 579 O O . GLN A 1 82 ? 12.576 9.459 -6.616 1.00 98.25 82 GLN A O 1
ATOM 584 N N . SER A 1 83 ? 14.779 9.719 -6.182 1.00 98.19 83 SER A N 1
ATOM 585 C CA . SER A 1 83 ? 15.238 8.372 -6.523 1.00 98.19 83 SER A CA 1
ATOM 586 C C . SER A 1 83 ? 16.256 7.911 -5.485 1.00 98.19 83 SER A C 1
ATOM 588 O O . SER A 1 83 ? 17.246 8.604 -5.256 1.00 98.19 83 SER A O 1
ATOM 590 N N . THR A 1 84 ? 16.061 6.737 -4.895 1.00 98.31 84 THR A N 1
ATOM 591 C CA . THR A 1 84 ? 17.006 6.120 -3.952 1.00 98.31 84 THR A CA 1
ATOM 592 C C . THR A 1 84 ? 17.198 4.647 -4.283 1.00 98.31 84 THR A C 1
ATOM 594 O O . THR A 1 84 ? 16.359 4.034 -4.940 1.00 98.31 84 THR A O 1
ATOM 597 N N . LYS A 1 85 ? 18.290 4.049 -3.812 1.00 97.94 85 LYS A N 1
ATOM 598 C CA . LYS A 1 85 ? 18.396 2.589 -3.761 1.00 97.94 85 LYS A CA 1
ATOM 599 C C . LYS A 1 85 ? 17.694 2.056 -2.512 1.00 97.94 85 LYS A C 1
ATOM 601 O O . LYS A 1 85 ? 17.577 2.782 -1.524 1.00 97.94 85 LYS A O 1
ATOM 606 N N . THR A 1 86 ? 17.198 0.825 -2.563 1.00 96.69 86 THR A N 1
ATOM 607 C CA . THR A 1 86 ? 16.574 0.158 -1.415 1.00 96.69 86 THR A CA 1
ATOM 608 C C . THR A 1 86 ? 16.715 -1.360 -1.500 1.00 96.69 86 THR A C 1
ATOM 610 O O . THR A 1 86 ? 16.654 -1.938 -2.586 1.00 96.69 86 THR A O 1
ATOM 613 N N . SER A 1 87 ? 16.864 -2.021 -0.355 1.00 94.50 87 SER A N 1
ATOM 614 C CA . SER A 1 87 ? 16.832 -3.484 -0.263 1.00 94.50 87 SER A CA 1
ATOM 615 C C . SER A 1 87 ? 15.394 -3.973 -0.113 1.00 94.50 87 SER A C 1
ATOM 617 O O . SER A 1 87 ? 14.635 -3.446 0.699 1.00 94.50 87 SER A O 1
ATOM 619 N N . ILE A 1 88 ? 15.023 -5.014 -0.860 1.00 90.94 88 ILE A N 1
ATOM 620 C CA . ILE A 1 88 ? 13.712 -5.668 -0.759 1.00 90.94 88 ILE A CA 1
ATOM 621 C C . ILE A 1 88 ? 13.939 -7.149 -0.481 1.00 90.94 88 ILE A C 1
ATOM 623 O O . ILE A 1 88 ? 14.710 -7.812 -1.173 1.00 90.94 88 ILE A O 1
ATOM 627 N N . THR A 1 89 ? 13.262 -7.671 0.540 1.00 88.38 89 THR A N 1
ATOM 628 C CA . THR A 1 89 ? 13.312 -9.090 0.905 1.00 88.38 89 THR A CA 1
ATOM 629 C C . THR A 1 89 ? 12.929 -9.964 -0.290 1.00 88.38 89 THR A C 1
ATOM 631 O O . THR A 1 89 ? 11.875 -9.766 -0.890 1.00 88.38 89 THR A O 1
ATOM 634 N N . GLY A 1 90 ? 13.784 -10.934 -0.624 1.00 86.31 90 GLY A N 1
ATOM 635 C CA . GLY A 1 90 ? 13.607 -11.808 -1.789 1.00 86.31 90 GLY A CA 1
ATOM 636 C C . GLY A 1 90 ? 14.326 -11.346 -3.064 1.00 86.31 90 GLY A C 1
ATOM 637 O O . GLY A 1 90 ? 14.222 -12.037 -4.073 1.00 86.31 90 GLY A O 1
ATOM 638 N N . LEU A 1 91 ? 15.067 -10.231 -3.031 1.00 90.75 91 LEU A N 1
ATOM 639 C CA . LEU A 1 91 ? 16.007 -9.834 -4.088 1.00 90.75 91 LEU A CA 1
ATOM 640 C C . LEU A 1 91 ? 17.462 -10.063 -3.653 1.00 90.75 91 LEU A C 1
ATOM 642 O O . LEU A 1 91 ? 17.790 -9.986 -2.470 1.00 90.75 91 LEU A O 1
ATOM 646 N N . ASP A 1 92 ? 18.333 -10.316 -4.629 1.00 90.25 92 ASP A N 1
ATOM 647 C CA . ASP A 1 92 ? 19.785 -10.486 -4.466 1.00 90.25 92 ASP A CA 1
ATOM 648 C C . ASP A 1 92 ? 20.563 -9.154 -4.520 1.00 90.25 92 ASP A C 1
ATOM 650 O O . ASP A 1 92 ? 21.711 -9.082 -4.083 1.00 90.25 92 ASP A O 1
ATOM 654 N N . LYS A 1 93 ? 19.945 -8.100 -5.066 1.00 94.19 93 LYS A N 1
ATOM 655 C CA . LYS A 1 93 ? 20.512 -6.756 -5.249 1.00 94.19 93 LYS A CA 1
ATOM 656 C C . LYS A 1 93 ? 19.491 -5.680 -4.873 1.00 94.19 93 LYS A C 1
ATOM 658 O O . LYS A 1 93 ? 18.289 -5.933 -4.793 1.00 94.19 93 LYS A O 1
ATOM 663 N N . GLU A 1 94 ? 19.981 -4.459 -4.677 1.00 96.81 94 GLU A N 1
ATOM 664 C CA . GLU A 1 94 ? 19.144 -3.285 -4.417 1.00 96.81 94 GLU A CA 1
ATOM 665 C C . GLU A 1 94 ? 18.220 -2.963 -5.605 1.00 96.81 94 GLU A C 1
ATOM 667 O O . GLU A 1 94 ? 18.650 -2.939 -6.758 1.00 96.81 94 GLU A O 1
ATOM 672 N N . ALA A 1 95 ? 16.966 -2.635 -5.304 1.00 97.69 95 ALA A N 1
ATOM 673 C CA . ALA A 1 95 ? 16.020 -2.041 -6.240 1.00 97.69 95 ALA A CA 1
ATOM 674 C C . ALA A 1 95 ? 16.170 -0.509 -6.271 1.00 97.69 95 ALA A C 1
ATOM 676 O O . ALA A 1 95 ? 16.611 0.109 -5.296 1.00 97.69 95 ALA A O 1
ATOM 677 N N . ILE A 1 96 ? 15.739 0.127 -7.362 1.00 98.62 96 ILE A N 1
ATOM 678 C CA . ILE A 1 96 ? 15.608 1.587 -7.445 1.00 98.62 96 ILE A CA 1
ATOM 679 C C . ILE A 1 96 ? 14.201 1.982 -7.003 1.00 98.62 96 ILE A C 1
ATOM 681 O O . ILE A 1 96 ? 13.223 1.633 -7.660 1.00 98.62 96 ILE A O 1
ATOM 685 N N . GLN A 1 97 ? 14.091 2.718 -5.900 1.00 98.75 97 GLN A N 1
ATOM 686 C CA . GLN A 1 97 ? 12.841 3.303 -5.430 1.00 98.75 97 GLN A CA 1
ATOM 687 C C . GLN A 1 97 ? 12.685 4.728 -5.954 1.00 98.75 97 GLN A C 1
ATOM 689 O O . GLN A 1 97 ? 13.545 5.582 -5.735 1.00 98.75 97 GLN A O 1
ATOM 694 N N . TYR A 1 98 ? 11.543 4.994 -6.575 1.00 98.81 98 TYR A N 1
ATOM 695 C CA . TYR A 1 98 ? 11.091 6.331 -6.928 1.00 98.81 98 TYR A CA 1
ATOM 696 C C . TYR A 1 98 ? 10.011 6.812 -5.961 1.00 98.81 98 TYR A C 1
ATOM 698 O O . TYR A 1 98 ? 9.196 6.018 -5.483 1.00 98.81 98 TYR A O 1
ATOM 706 N N . THR A 1 99 ? 9.996 8.120 -5.711 1.00 98.69 99 THR A N 1
ATOM 707 C CA . THR A 1 99 ? 9.056 8.788 -4.801 1.00 98.69 99 THR A CA 1
ATOM 708 C C . THR A 1 99 ? 8.337 9.924 -5.521 1.00 98.69 99 THR A C 1
ATOM 710 O O . THR A 1 99 ? 8.974 10.695 -6.240 1.00 98.69 99 THR A O 1
ATOM 713 N N . TRP A 1 100 ? 7.033 10.059 -5.281 1.00 98.38 100 TRP A N 1
ATOM 714 C CA . TRP A 1 100 ? 6.192 11.152 -5.765 1.00 98.38 100 TRP A CA 1
ATOM 715 C C . TRP A 1 100 ? 5.318 11.713 -4.635 1.00 98.38 100 TRP A C 1
ATOM 717 O O . TRP A 1 100 ? 4.773 10.969 -3.816 1.00 98.38 100 TRP A O 1
ATOM 727 N N . THR A 1 101 ? 5.148 13.029 -4.640 1.00 97.06 101 THR A N 1
ATOM 728 C CA . THR A 1 101 ? 4.326 13.816 -3.705 1.00 97.06 101 THR A CA 1
ATOM 729 C C . THR A 1 101 ? 3.208 14.589 -4.413 1.00 97.06 101 THR A C 1
ATOM 731 O O . THR A 1 101 ? 2.264 15.041 -3.769 1.00 97.06 101 THR A O 1
ATOM 734 N N . ASN A 1 102 ? 3.250 14.690 -5.750 1.00 95.62 102 ASN A N 1
ATOM 735 C CA . ASN A 1 102 ? 2.156 15.230 -6.564 1.00 95.62 102 ASN A CA 1
ATOM 736 C C . ASN A 1 102 ? 0.981 14.234 -6.651 1.00 95.62 102 ASN A C 1
ATOM 738 O O . ASN A 1 102 ? 0.814 13.499 -7.630 1.00 95.62 102 ASN A O 1
ATOM 742 N N . VAL A 1 103 ? 0.175 14.195 -5.594 1.00 96.06 103 VAL A N 1
ATOM 743 C CA . VAL A 1 103 ? -0.963 13.285 -5.422 1.00 96.06 103 VAL A CA 1
ATOM 744 C C . VAL A 1 103 ? -2.302 13.991 -5.636 1.00 96.06 103 VAL A C 1
ATOM 746 O O . VAL A 1 103 ? -2.501 15.144 -5.259 1.00 96.06 103 VAL A O 1
ATOM 749 N N . GLY A 1 104 ? -3.247 13.277 -6.240 1.00 94.69 104 GLY A N 1
ATOM 750 C CA . GLY A 1 104 ? -4.617 13.738 -6.433 1.00 94.69 104 GLY A CA 1
ATOM 751 C C . GLY A 1 104 ? -5.483 13.563 -5.184 1.00 94.69 104 GLY A C 1
ATOM 752 O O . GLY A 1 104 ? -5.108 12.886 -4.228 1.00 94.69 104 GLY A O 1
ATOM 753 N N . LYS A 1 105 ? -6.702 14.119 -5.212 1.00 93.06 105 LYS A N 1
ATOM 754 C CA . LYS A 1 105 ? -7.627 14.177 -4.055 1.00 93.06 105 LYS A CA 1
ATOM 755 C C . LYS A 1 105 ? -7.837 12.839 -3.325 1.00 93.06 105 LYS A C 1
ATOM 757 O O . LYS A 1 105 ? -7.952 12.827 -2.107 1.00 93.06 105 LYS A O 1
ATOM 762 N N . THR A 1 106 ? -7.859 11.716 -4.046 1.00 94.62 106 THR A N 1
ATOM 763 C CA . THR A 1 106 ? -8.045 10.361 -3.479 1.00 94.62 106 THR A CA 1
ATOM 764 C C . THR A 1 106 ? -6.874 9.865 -2.622 1.00 94.62 106 THR A C 1
ATOM 766 O O . THR A 1 106 ? -7.017 8.863 -1.932 1.00 94.62 106 THR A O 1
ATOM 769 N N . LEU A 1 107 ? -5.716 10.521 -2.713 1.00 95.81 107 LEU A N 1
ATOM 770 C CA . LEU A 1 107 ? -4.499 10.257 -1.944 1.00 95.81 107 LEU A CA 1
ATOM 771 C C . LEU A 1 107 ? -3.952 11.568 -1.344 1.00 95.81 107 LEU A C 1
ATOM 773 O O . LEU A 1 107 ? -2.751 11.712 -1.169 1.00 95.81 107 LEU A O 1
ATOM 777 N N . SER A 1 108 ? -4.818 12.547 -1.052 1.00 94.94 108 SER A N 1
ATOM 778 C CA . SER A 1 108 ? -4.405 13.881 -0.589 1.00 94.94 108 SER A CA 1
ATOM 779 C C . SER A 1 108 ? -3.420 13.813 0.585 1.00 94.94 108 SER A C 1
ATOM 781 O O . SER A 1 108 ? -3.666 13.104 1.559 1.00 94.94 108 SER A O 1
ATOM 783 N N . GLY A 1 109 ? -2.314 14.556 0.501 1.00 94.44 109 GLY A N 1
ATOM 784 C CA . GLY A 1 109 ? -1.257 14.583 1.523 1.00 94.44 109 GLY A CA 1
ATOM 785 C C . GLY A 1 109 ? -0.360 13.339 1.580 1.00 94.44 109 GLY A C 1
ATOM 786 O O . GLY A 1 109 ? 0.551 13.302 2.403 1.00 94.44 109 GLY A O 1
ATOM 787 N N . ALA A 1 110 ? -0.591 12.333 0.730 1.00 97.75 110 A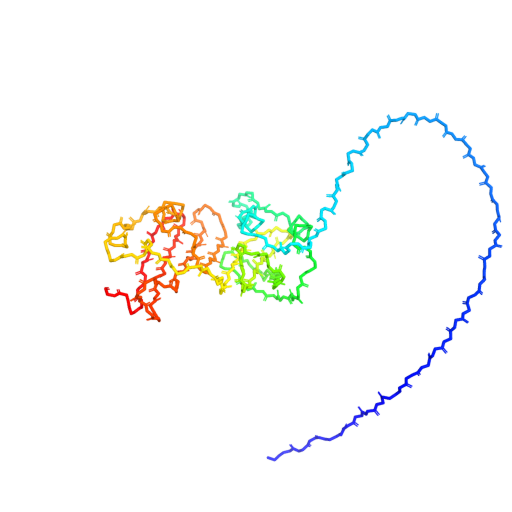LA A N 1
ATOM 788 C CA . ALA A 1 110 ? 0.218 11.125 0.718 1.00 97.75 110 ALA A CA 1
ATOM 789 C C . ALA A 1 110 ? 1.572 11.304 0.016 1.00 97.75 110 ALA A C 1
ATOM 791 O O . ALA A 1 110 ? 1.696 12.031 -0.970 1.00 97.75 110 ALA A O 1
ATOM 792 N N . THR A 1 111 ? 2.550 10.515 0.454 1.00 98.38 111 THR A N 1
ATOM 793 C CA . THR A 1 111 ? 3.753 10.204 -0.329 1.00 98.38 111 THR A CA 1
ATOM 794 C C . THR A 1 111 ? 3.567 8.833 -0.965 1.00 98.38 111 THR A C 1
ATOM 796 O O . THR A 1 111 ? 3.283 7.868 -0.250 1.00 98.38 111 THR A O 1
ATOM 799 N N . VAL A 1 112 ? 3.744 8.731 -2.283 1.00 98.69 112 VAL A N 1
ATOM 800 C CA . VAL A 1 112 ? 3.653 7.480 -3.054 1.00 98.69 112 VAL A CA 1
ATOM 801 C C . VAL A 1 112 ? 5.052 7.029 -3.463 1.00 98.69 112 VAL A C 1
ATOM 803 O O . VAL A 1 112 ? 5.860 7.843 -3.911 1.00 98.69 112 VAL A O 1
ATOM 806 N N . THR A 1 113 ? 5.340 5.734 -3.351 1.00 98.75 113 THR A N 1
ATOM 807 C CA . THR A 1 113 ? 6.589 5.135 -3.833 1.00 98.75 113 THR A CA 1
ATOM 808 C C . THR A 1 113 ? 6.338 3.900 -4.691 1.00 98.75 113 THR A C 1
ATOM 810 O O . THR A 1 113 ? 5.341 3.189 -4.537 1.00 98.75 113 THR A O 1
ATOM 813 N N . ALA A 1 114 ? 7.269 3.634 -5.602 1.00 98.69 114 ALA A N 1
ATOM 814 C CA . ALA A 1 114 ? 7.347 2.384 -6.344 1.00 98.69 114 ALA A CA 1
ATOM 815 C C . ALA A 1 114 ? 8.818 2.009 -6.538 1.00 98.69 114 ALA A C 1
ATOM 817 O O . ALA A 1 114 ? 9.641 2.870 -6.859 1.00 98.69 114 ALA A O 1
ATOM 818 N N . SER A 1 115 ? 9.135 0.735 -6.332 1.00 98.69 115 SER A N 1
ATOM 819 C CA . SER A 1 115 ? 10.493 0.199 -6.391 1.00 98.69 115 SER A CA 1
ATOM 820 C C . SER A 1 115 ? 10.628 -0.793 -7.532 1.00 98.69 115 SER A C 1
ATOM 822 O O . SER A 1 115 ? 9.755 -1.644 -7.722 1.00 98.69 115 SER A O 1
ATOM 824 N N . PHE A 1 116 ? 11.731 -0.689 -8.268 1.00 98.50 116 PHE A N 1
ATOM 825 C CA . PHE A 1 116 ? 11.959 -1.390 -9.525 1.00 98.50 116 PHE A CA 1
ATOM 826 C C . PHE A 1 116 ? 13.262 -2.187 -9.500 1.00 98.50 116 PHE A C 1
ATOM 828 O O . PHE A 1 116 ? 14.298 -1.690 -9.058 1.00 98.50 116 PHE A O 1
ATOM 835 N N . TYR A 1 117 ? 13.198 -3.414 -10.004 1.00 97.38 117 TYR A N 1
ATOM 836 C CA . TYR A 1 117 ? 14.336 -4.300 -10.244 1.00 97.38 117 TYR A CA 1
ATOM 837 C C . TYR A 1 117 ? 14.252 -4.741 -11.706 1.00 97.38 117 TYR A C 1
ATOM 839 O O . TYR A 1 117 ? 13.170 -5.113 -12.162 1.00 97.38 117 TYR A O 1
ATOM 847 N N . ASP A 1 118 ? 15.345 -4.620 -12.461 1.00 95.88 118 ASP A N 1
ATOM 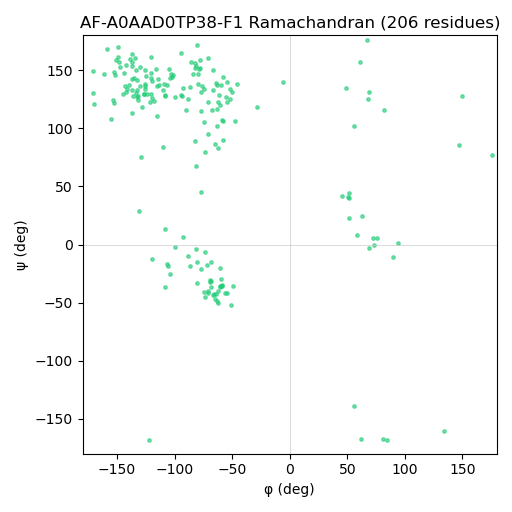848 C CA . ASP A 1 118 ? 15.397 -4.866 -13.913 1.00 95.88 118 ASP A CA 1
ATOM 849 C C . ASP A 1 118 ? 14.225 -4.230 -14.697 1.00 95.88 118 ASP A C 1
ATOM 851 O O . ASP A 1 118 ? 13.615 -4.827 -15.584 1.00 95.88 118 ASP A O 1
ATOM 855 N N . GLY A 1 119 ? 13.865 -2.993 -14.328 1.00 96.81 119 GLY A N 1
ATOM 856 C CA . GLY A 1 119 ? 12.775 -2.223 -14.941 1.00 96.81 119 GLY A CA 1
ATOM 857 C C . GLY A 1 119 ? 11.355 -2.703 -14.605 1.00 96.81 119 GLY A C 1
ATOM 858 O O . GLY A 1 119 ? 10.389 -2.165 -15.153 1.00 96.81 119 GLY A O 1
ATOM 859 N N . LYS A 1 120 ? 11.188 -3.683 -13.708 1.00 97.88 120 LYS A N 1
ATOM 860 C CA . LYS A 1 120 ? 9.892 -4.229 -13.270 1.00 97.88 120 LYS A CA 1
ATOM 861 C C . LYS A 1 120 ? 9.567 -3.836 -11.831 1.00 97.88 120 LYS A C 1
ATOM 863 O O . LYS A 1 120 ? 10.430 -3.877 -10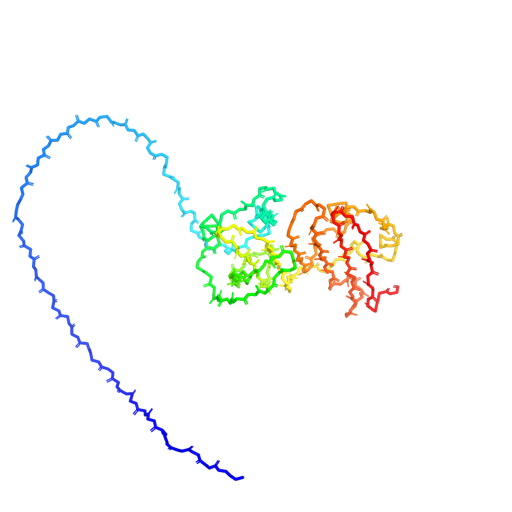.958 1.00 97.88 120 LYS A O 1
ATOM 868 N N . ALA A 1 121 ? 8.312 -3.470 -11.572 1.00 98.31 121 ALA A N 1
ATOM 869 C CA . ALA A 1 121 ? 7.849 -3.090 -10.241 1.00 98.31 121 ALA A CA 1
ATOM 870 C C . ALA A 1 121 ? 7.851 -4.296 -9.278 1.00 98.31 121 ALA A C 1
ATOM 872 O O . ALA A 1 121 ? 7.088 -5.246 -9.455 1.00 98.31 121 ALA A O 1
ATOM 873 N N . VAL A 1 122 ? 8.679 -4.234 -8.237 1.00 98.00 122 VAL A N 1
ATOM 874 C CA . VAL A 1 122 ? 8.839 -5.278 -7.202 1.00 98.00 122 VAL A CA 1
ATOM 875 C C . VAL A 1 122 ? 8.154 -4.917 -5.883 1.00 98.00 122 VAL A C 1
ATOM 877 O O . VAL A 1 122 ? 7.764 -5.805 -5.123 1.00 98.00 122 VAL A O 1
ATOM 880 N N . ALA A 1 123 ? 7.968 -3.622 -5.618 1.00 98.19 123 ALA A N 1
ATOM 881 C CA . ALA A 1 123 ? 7.197 -3.124 -4.485 1.00 98.19 123 ALA A CA 1
ATOM 882 C C . ALA A 1 123 ? 6.561 -1.763 -4.790 1.00 98.19 123 ALA A C 1
ATOM 884 O O . ALA A 1 123 ? 7.012 -1.034 -5.676 1.00 98.19 123 ALA A O 1
ATOM 885 N N . LYS A 1 124 ? 5.518 -1.415 -4.040 1.00 98.56 124 LYS A N 1
ATOM 886 C CA . LYS A 1 124 ? 4.865 -0.103 -4.059 1.00 98.56 124 LYS A CA 1
ATOM 887 C C . LYS A 1 124 ? 4.331 0.242 -2.676 1.00 98.56 124 LYS A C 1
ATOM 889 O O . LYS A 1 124 ? 3.977 -0.658 -1.914 1.00 98.56 124 LYS A O 1
ATOM 894 N N . ALA A 1 125 ? 4.222 1.528 -2.376 1.00 98.69 125 ALA A N 1
ATOM 895 C CA . ALA A 1 125 ? 3.552 1.990 -1.171 1.00 98.69 125 ALA A CA 1
ATOM 896 C C . ALA A 1 125 ? 2.885 3.354 -1.369 1.00 98.69 125 ALA A C 1
ATOM 898 O O . ALA A 1 125 ? 3.253 4.129 -2.254 1.00 98.69 125 ALA A O 1
ATOM 899 N N . TYR A 1 126 ? 1.946 3.677 -0.489 1.00 98.69 126 TYR A N 1
ATOM 900 C CA . TYR A 1 126 ? 1.631 5.057 -0.147 1.00 98.69 126 TYR A CA 1
ATOM 901 C C . TYR A 1 126 ? 1.541 5.206 1.371 1.00 98.69 126 TYR A C 1
ATOM 903 O O . TYR A 1 126 ? 1.172 4.276 2.086 1.00 98.69 126 TYR A O 1
ATOM 911 N N . SER A 1 127 ? 1.872 6.390 1.872 1.00 97.94 127 SER A N 1
ATOM 912 C CA . SER A 1 127 ? 1.828 6.718 3.300 1.00 97.94 127 SER A CA 1
ATOM 913 C C . SER A 1 127 ? 1.226 8.099 3.517 1.00 97.94 127 SER A C 1
ATOM 915 O O . SER A 1 127 ? 1.263 8.924 2.611 1.00 97.94 127 SER A O 1
ATOM 917 N N . ASN A 1 128 ? 0.697 8.357 4.716 1.00 95.00 128 ASN A N 1
ATOM 918 C CA . ASN A 1 128 ? 0.162 9.658 5.144 1.00 95.00 128 ASN A CA 1
ATOM 919 C C . ASN A 1 128 ? -1.053 10.175 4.343 1.00 95.00 128 ASN A C 1
ATOM 921 O O . ASN A 1 128 ? -1.318 11.377 4.324 1.00 95.00 128 ASN A O 1
ATOM 925 N N . ALA A 1 129 ? -1.837 9.288 3.716 1.00 96.88 129 ALA A N 1
ATOM 926 C CA . ALA A 1 129 ? -3.055 9.698 3.022 1.00 96.88 129 ALA A CA 1
ATOM 927 C C . ALA A 1 129 ? -4.066 10.299 4.015 1.00 96.88 129 ALA A C 1
ATOM 929 O O . ALA A 1 129 ? -4.581 9.627 4.919 1.00 96.88 129 ALA A O 1
ATOM 930 N N . SER A 1 130 ? -4.362 11.583 3.820 1.00 93.06 130 SER A N 1
ATOM 931 C CA . SER A 1 130 ? -5.264 12.392 4.641 1.00 93.06 130 SER A CA 1
ATOM 932 C C . SER A 1 130 ? -6.718 12.134 4.244 1.00 93.06 130 SER A C 1
ATOM 934 O O . SER A 1 130 ? -7.393 12.975 3.652 1.00 93.06 130 SER A O 1
ATOM 936 N N . LEU A 1 131 ? -7.183 10.917 4.528 1.00 89.50 131 LEU A N 1
ATOM 937 C CA . LEU A 1 131 ? -8.548 10.469 4.261 1.00 89.50 131 LEU A CA 1
ATOM 938 C C . LEU A 1 131 ? -9.517 10.945 5.356 1.00 89.50 131 LEU A C 1
ATOM 940 O O . LEU A 1 131 ? -9.130 11.145 6.510 1.00 89.50 131 LEU A O 1
ATOM 944 N N . THR A 1 132 ? -10.795 11.094 4.998 1.00 90.00 132 THR A N 1
ATOM 945 C CA . THR A 1 132 ? -11.882 11.423 5.935 1.00 90.00 132 THR A CA 1
ATOM 946 C C . THR A 1 132 ? -11.925 10.426 7.101 1.00 90.00 132 THR A C 1
ATOM 948 O O . THR A 1 132 ? -11.772 9.227 6.851 1.00 90.00 132 THR A O 1
ATOM 951 N N . PRO A 1 133 ? -12.174 10.869 8.354 1.00 91.19 133 PRO A N 1
ATOM 952 C CA . PRO A 1 133 ? -12.114 9.982 9.505 1.00 91.19 133 PRO A CA 1
ATOM 953 C C . PRO A 1 133 ? -12.988 8.735 9.380 1.00 91.19 133 PRO A C 1
ATOM 955 O O . PRO A 1 133 ? -14.205 8.819 9.189 1.00 91.19 133 PRO A O 1
ATOM 958 N N . ASN A 1 134 ? -12.361 7.566 9.494 1.00 92.62 134 ASN A N 1
ATOM 959 C CA . ASN A 1 134 ? -12.993 6.308 9.130 1.00 92.62 134 ASN A CA 1
ATOM 960 C C . ASN A 1 134 ? -13.990 5.865 10.215 1.00 92.62 134 ASN A C 1
ATOM 962 O O . ASN A 1 134 ? -13.605 5.552 11.343 1.00 92.62 134 ASN A O 1
ATOM 966 N N . SER A 1 135 ? -15.279 5.832 9.865 1.00 94.38 135 SER A N 1
ATOM 967 C CA . SER A 1 135 ? -16.370 5.394 10.747 1.00 94.38 135 SER A CA 1
ATOM 968 C C . SER A 1 135 ? -16.654 3.891 10.702 1.00 94.38 135 SER A C 1
ATOM 970 O O . SER A 1 135 ? -17.427 3.407 11.524 1.00 94.38 135 SER A O 1
ATOM 972 N N . LYS A 1 136 ? -16.064 3.147 9.756 1.00 96.12 136 LYS A N 1
ATOM 973 C CA . LYS A 1 136 ? -16.173 1.681 9.683 1.00 96.12 136 LYS A CA 1
ATOM 974 C C . LYS A 1 136 ? -15.217 0.981 10.651 1.00 96.12 136 LYS A C 1
ATOM 976 O O . LYS A 1 136 ? -15.399 -0.201 10.920 1.00 96.12 136 LYS A O 1
ATOM 981 N N . LEU A 1 137 ? -14.219 1.686 11.189 1.00 95.88 137 LEU A N 1
ATOM 982 C CA . LEU A 1 137 ? -13.284 1.181 12.198 1.00 95.88 137 LEU A CA 1
ATOM 983 C C . LEU A 1 137 ? -13.884 1.257 13.603 1.00 95.88 137 LEU A C 1
ATOM 985 O O . LEU A 1 137 ? -13.725 2.232 14.335 1.00 95.88 137 LEU A O 1
ATOM 989 N N . THR A 1 138 ? -14.567 0.181 13.976 1.00 95.25 138 THR A N 1
ATOM 990 C CA . THR A 1 138 ? -15.180 -0.025 15.290 1.00 95.25 138 THR A CA 1
ATOM 991 C C . THR A 1 138 ? -14.580 -1.270 15.938 1.00 95.25 138 THR A C 1
ATOM 993 O O . THR A 1 138 ? -14.012 -2.125 15.256 1.00 95.25 138 THR A O 1
ATOM 996 N N . VAL A 1 139 ? -14.721 -1.409 17.257 1.00 93.50 139 VAL A N 1
ATOM 997 C CA . VAL A 1 139 ? -14.252 -2.603 17.983 1.00 93.50 139 VAL A CA 1
ATOM 998 C C . VAL A 1 139 ? -14.877 -3.875 17.398 1.00 93.50 139 VAL A C 1
ATOM 1000 O O . VAL A 1 139 ? -14.178 -4.855 17.156 1.00 93.50 139 VAL A O 1
ATOM 1003 N N . ALA A 1 140 ? -16.175 -3.827 17.078 1.00 95.06 140 ALA A N 1
ATOM 1004 C CA . ALA A 1 140 ? -16.911 -4.942 16.492 1.00 95.06 140 ALA A CA 1
ATOM 1005 C C . ALA A 1 140 ? -16.406 -5.321 15.089 1.00 95.06 140 ALA A C 1
ATOM 1007 O O . ALA A 1 140 ? -16.156 -6.495 14.827 1.00 95.06 140 ALA A O 1
ATOM 1008 N N . THR A 1 141 ? -16.203 -4.348 14.192 1.00 96.94 141 THR A N 1
ATOM 1009 C CA . THR A 1 141 ? -15.735 -4.629 12.821 1.00 96.94 141 THR A CA 1
ATOM 1010 C C . THR A 1 141 ? -14.295 -5.132 12.792 1.00 96.94 141 THR A C 1
ATOM 1012 O O . THR A 1 141 ? -13.998 -6.041 12.020 1.00 96.94 141 THR A O 1
ATOM 1015 N N . VAL A 1 142 ? -13.417 -4.619 13.661 1.00 96.62 142 VAL A N 1
ATOM 1016 C CA . VAL A 1 142 ? -12.034 -5.115 13.775 1.00 96.62 142 VAL A CA 1
ATOM 1017 C C . VAL A 1 142 ? -11.984 -6.509 14.402 1.00 96.62 142 VAL A C 1
ATOM 1019 O O . VAL A 1 142 ? -11.248 -7.357 13.914 1.00 96.62 142 VAL A O 1
ATOM 1022 N N . ASN A 1 143 ? -12.798 -6.800 15.420 1.00 95.06 143 ASN A N 1
ATOM 1023 C CA . ASN A 1 143 ? -12.880 -8.150 15.999 1.00 95.06 143 ASN A CA 1
ATOM 1024 C C . ASN A 1 143 ? -13.587 -9.163 15.060 1.00 95.06 143 ASN A C 1
ATOM 1026 O O . ASN A 1 143 ? -13.443 -10.376 15.222 1.00 95.06 143 ASN A O 1
ATOM 1030 N N . GLY A 1 144 ? -14.333 -8.676 14.060 1.00 96.62 144 GLY A N 1
ATOM 1031 C CA . GLY A 1 144 ? -14.899 -9.460 12.955 1.00 96.62 144 GLY A CA 1
ATOM 1032 C C . GLY A 1 144 ? -13.925 -9.748 11.800 1.00 96.62 144 GLY A C 1
ATOM 1033 O O . GLY A 1 144 ? -14.288 -10.454 10.854 1.00 96.62 144 GLY A O 1
ATOM 1034 N N . ILE A 1 145 ? -12.701 -9.219 11.853 1.00 98.12 145 ILE A N 1
ATOM 1035 C CA . ILE A 1 145 ? -11.606 -9.572 10.944 1.00 98.12 145 ILE A CA 1
ATOM 1036 C C . ILE A 1 145 ? -10.793 -10.702 11.580 1.00 98.12 145 ILE A C 1
ATOM 1038 O O . ILE A 1 145 ? -10.512 -10.675 12.778 1.00 98.12 145 ILE A O 1
ATOM 1042 N N . LYS A 1 146 ? -10.459 -11.728 10.793 1.00 97.19 146 LYS A N 1
ATOM 1043 C CA . LYS A 1 146 ? -9.839 -12.967 11.291 1.00 97.19 146 LYS A CA 1
ATOM 1044 C C . LYS A 1 146 ? -8.540 -13.272 10.558 1.00 97.19 146 LYS A C 1
ATOM 1046 O O . LYS A 1 146 ? -8.395 -12.945 9.384 1.00 97.19 146 LYS A O 1
ATOM 1051 N N . GLN A 1 147 ? -7.605 -13.933 11.240 1.00 98.12 147 GLN A N 1
ATOM 1052 C CA . GLN A 1 147 ? -6.411 -14.487 10.599 1.00 98.12 147 GLN A CA 1
ATOM 1053 C C . GLN A 1 147 ? -6.833 -15.357 9.402 1.00 98.12 147 GLN A C 1
ATOM 1055 O O . GLN A 1 147 ? -7.780 -16.137 9.504 1.00 98.12 147 GLN A O 1
ATOM 1060 N N . GLY A 1 148 ? -6.172 -15.184 8.259 1.00 98.19 148 GLY A N 1
ATOM 1061 C CA . GLY A 1 148 ? -6.580 -15.787 6.988 1.00 98.19 148 GLY A CA 1
ATOM 1062 C C . GLY A 1 148 ? -7.541 -14.953 6.123 1.00 98.19 148 GLY A C 1
ATOM 1063 O O . GLY A 1 148 ? -7.685 -15.282 4.946 1.00 98.19 148 GLY A O 1
ATOM 1064 N N . ASP A 1 149 ? -8.130 -13.856 6.619 1.00 98.62 149 ASP A N 1
ATOM 1065 C CA . ASP A 1 149 ? -8.835 -12.885 5.760 1.00 98.62 149 ASP A CA 1
ATOM 1066 C C . ASP A 1 149 ? -7.872 -12.340 4.680 1.00 98.62 149 ASP A C 1
ATOM 1068 O O . ASP A 1 149 ? -6.677 -12.146 4.920 1.00 98.62 149 ASP A O 1
ATOM 1072 N N . THR A 1 150 ? -8.371 -12.089 3.469 1.00 98.06 150 THR A N 1
ATOM 1073 C CA . THR A 1 150 ? -7.569 -11.502 2.377 1.00 98.06 150 THR A CA 1
ATOM 1074 C C . THR A 1 150 ? -7.497 -9.983 2.500 1.00 98.06 150 THR A C 1
ATOM 1076 O O . THR A 1 150 ? -8.417 -9.369 3.048 1.00 98.06 150 THR A O 1
ATOM 1079 N N . LEU A 1 151 ? -6.467 -9.359 1.917 1.00 97.38 151 LEU A N 1
ATOM 1080 C CA . LEU A 1 151 ? -6.327 -7.897 1.863 1.00 97.38 151 LEU A CA 1
ATOM 1081 C C . LEU A 1 151 ? -7.608 -7.238 1.330 1.00 97.38 151 LEU A C 1
ATOM 1083 O O . LEU A 1 151 ? -8.203 -6.398 2.000 1.00 97.38 151 LEU A O 1
ATOM 1087 N N . SER A 1 152 ? -8.094 -7.707 0.177 1.00 97.31 152 SER A N 1
ATOM 1088 C CA . SER A 1 152 ? -9.318 -7.193 -0.446 1.00 97.31 152 SER A CA 1
ATOM 1089 C C . SER A 1 152 ? -10.558 -7.364 0.444 1.00 97.31 152 SER A C 1
ATOM 1091 O O . SER A 1 152 ? -11.387 -6.459 0.506 1.00 97.31 152 SER A O 1
ATOM 1093 N N . SER A 1 153 ? -10.679 -8.467 1.197 1.00 98.25 153 SER A N 1
ATOM 1094 C CA . SER A 1 153 ? -11.798 -8.648 2.136 1.00 98.25 153 SER A CA 1
ATOM 1095 C C . SER A 1 153 ? -11.738 -7.695 3.338 1.00 98.25 153 SER A C 1
ATOM 1097 O O . SER A 1 153 ? -12.783 -7.256 3.821 1.00 98.25 153 SER A O 1
ATOM 1099 N N . VAL A 1 154 ? -10.538 -7.315 3.789 1.00 98.50 154 VAL A N 1
ATOM 1100 C CA . VAL A 1 154 ? -10.348 -6.312 4.847 1.00 98.50 154 VAL A CA 1
ATOM 1101 C C . VAL A 1 154 ? -10.628 -4.902 4.317 1.00 98.50 154 VAL A C 1
ATOM 1103 O O . VAL A 1 154 ? -11.380 -4.165 4.954 1.00 98.50 154 VAL A O 1
ATOM 1106 N N . GLU A 1 155 ? -10.121 -4.544 3.133 1.00 97.38 155 GLU A N 1
ATOM 1107 C CA . GLU A 1 155 ? -10.443 -3.270 2.465 1.00 97.38 155 GLU A CA 1
ATOM 1108 C C . GLU A 1 155 ? -11.948 -3.144 2.156 1.00 97.38 155 GLU A C 1
ATOM 1110 O O . GLU A 1 155 ? -12.523 -2.069 2.310 1.00 97.38 155 GLU A O 1
ATOM 1115 N N . ALA A 1 156 ? -12.641 -4.230 1.798 1.00 97.25 156 ALA A N 1
ATOM 1116 C CA . ALA A 1 156 ? -14.094 -4.211 1.605 1.00 97.25 156 ALA A CA 1
ATOM 1117 C C . ALA A 1 156 ? -14.853 -3.907 2.915 1.00 97.25 156 ALA A C 1
ATOM 1119 O O . ALA A 1 156 ? -15.779 -3.086 2.928 1.00 97.25 156 ALA A O 1
ATOM 1120 N N . LYS A 1 157 ? -14.431 -4.522 4.033 1.00 97.12 157 LYS A N 1
ATOM 1121 C CA . LYS A 1 157 ? -14.999 -4.291 5.374 1.00 97.12 157 LYS A CA 1
ATOM 1122 C C . LYS A 1 157 ? -14.725 -2.868 5.883 1.00 97.12 157 LYS A C 1
ATOM 1124 O O . LYS A 1 157 ? -15.629 -2.244 6.435 1.00 97.12 157 LYS A O 1
ATOM 1129 N N . LEU A 1 158 ? -13.506 -2.348 5.711 1.00 97.12 158 LEU A N 1
ATOM 1130 C CA . LEU A 1 158 ? -13.040 -1.118 6.373 1.00 97.12 158 LEU A CA 1
ATOM 1131 C C . LEU A 1 158 ? -12.928 0.115 5.460 1.00 97.12 158 LEU A C 1
ATOM 1133 O O . LEU A 1 158 ? -12.918 1.234 5.968 1.00 97.12 158 LEU A O 1
ATOM 1137 N N . GLY A 1 159 ? -12.915 -0.049 4.139 1.00 95.88 159 GLY A N 1
ATOM 1138 C CA . GLY A 1 159 ? -12.598 1.008 3.173 1.00 95.88 159 GLY A CA 1
ATOM 1139 C C . GLY A 1 159 ? -11.092 1.169 2.935 1.00 95.88 159 GLY A C 1
ATOM 1140 O O . GLY A 1 159 ? -10.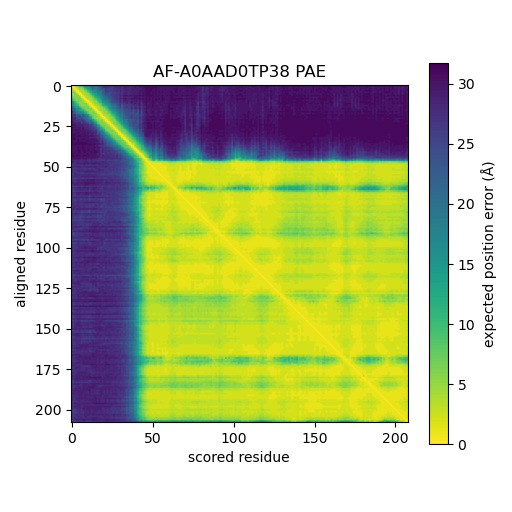293 0.334 3.342 1.00 95.88 159 GLY A O 1
ATOM 1141 N N . THR A 1 160 ? -10.706 2.256 2.265 1.00 96.19 160 THR A N 1
ATOM 1142 C CA . THR A 1 160 ? -9.304 2.558 1.935 1.00 96.19 160 THR A CA 1
ATOM 1143 C C . THR A 1 160 ? -8.468 2.848 3.195 1.00 96.19 160 THR A C 1
ATOM 1145 O O . THR A 1 160 ? -8.901 3.658 4.021 1.00 96.19 160 THR A O 1
ATOM 1148 N N . PRO A 1 161 ? -7.268 2.257 3.348 1.00 97.69 161 PRO A N 1
ATOM 1149 C CA . PRO A 1 161 ? -6.354 2.568 4.447 1.00 97.69 161 PRO A CA 1
ATOM 1150 C C . PRO A 1 161 ? -5.589 3.884 4.233 1.00 97.69 161 PRO A C 1
ATOM 1152 O O . PRO A 1 161 ? -5.430 4.358 3.108 1.00 97.69 161 PRO A O 1
ATOM 1155 N N . ASN A 1 162 ? -5.076 4.476 5.314 1.00 97.94 162 ASN A N 1
ATOM 1156 C CA . ASN A 1 162 ? -4.283 5.715 5.282 1.00 97.94 162 ASN A CA 1
ATOM 1157 C C . ASN A 1 162 ? -2.838 5.492 4.807 1.00 97.94 162 ASN A C 1
ATOM 1159 O O . ASN A 1 162 ? -2.181 6.427 4.344 1.00 97.94 162 ASN A O 1
ATOM 1163 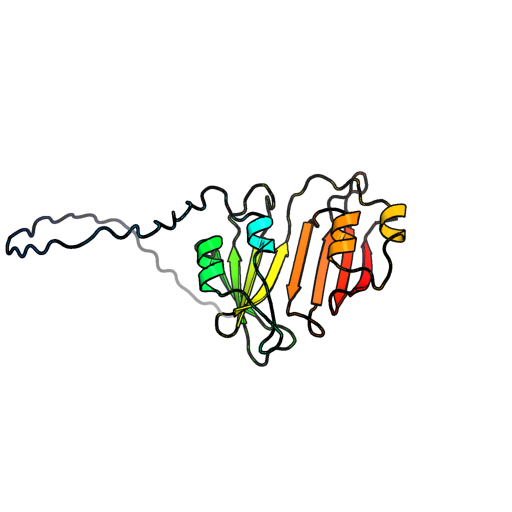N N . ALA A 1 163 ? -2.353 4.256 4.903 1.00 98.44 163 ALA A N 1
ATOM 1164 C CA . ALA A 1 163 ? -1.128 3.800 4.266 1.00 98.44 163 ALA A CA 1
ATOM 1165 C C . ALA A 1 163 ? -1.278 2.348 3.796 1.00 98.44 163 ALA A C 1
ATOM 1167 O O . ALA A 1 163 ? -1.936 1.541 4.456 1.00 98.44 163 ALA A O 1
ATOM 1168 N N . GLU A 1 164 ? -0.620 2.012 2.695 1.00 98.56 164 GLU A N 1
ATOM 1169 C CA . GLU A 1 164 ? -0.449 0.645 2.205 1.00 98.56 164 GLU A CA 1
ATOM 1170 C C . GLU A 1 164 ? 0.997 0.461 1.739 1.00 98.56 164 GLU A C 1
ATOM 1172 O O . GLU A 1 164 ? 1.580 1.363 1.144 1.00 98.56 164 GLU A O 1
ATOM 1177 N N . SER A 1 165 ? 1.562 -0.717 1.980 1.00 98.31 165 SER A N 1
ATOM 1178 C CA . SER A 1 165 ? 2.806 -1.190 1.377 1.00 98.31 165 SER A CA 1
ATOM 1179 C C . SER A 1 165 ? 2.593 -2.611 0.869 1.00 98.31 165 SER A C 1
ATOM 1181 O O . SER A 1 165 ? 2.031 -3.441 1.586 1.00 98.31 165 SER A O 1
ATOM 1183 N N . ILE A 1 166 ? 3.014 -2.889 -0.364 1.00 97.56 166 ILE A N 1
ATOM 1184 C CA . ILE A 1 166 ? 2.937 -4.201 -1.016 1.00 97.56 166 ILE A CA 1
ATOM 1185 C C . ILE A 1 166 ? 4.292 -4.494 -1.656 1.00 97.56 166 ILE A C 1
ATOM 1187 O O . ILE A 1 166 ? 4.768 -3.711 -2.481 1.00 97.56 166 ILE A O 1
ATOM 1191 N N . SER A 1 167 ? 4.877 -5.647 -1.341 1.00 95.81 167 SER A N 1
ATOM 1192 C CA . SER A 1 167 ? 6.035 -6.200 -2.046 1.00 95.81 167 SER A CA 1
ATOM 1193 C C . SER A 1 167 ? 5.755 -7.615 -2.544 1.00 95.81 167 SER A C 1
ATOM 1195 O O . SER A 1 167 ? 5.050 -8.399 -1.900 1.00 95.81 167 SER A O 1
ATOM 1197 N N . GLY A 1 168 ? 6.321 -7.935 -3.707 1.00 92.06 168 GLY A N 1
ATOM 1198 C CA . GLY A 1 168 ? 6.216 -9.249 -4.328 1.00 92.06 168 GLY A CA 1
ATOM 1199 C C . GLY A 1 168 ? 4.797 -9.681 -4.705 1.00 92.06 168 GLY A C 1
ATOM 1200 O O . GLY A 1 168 ? 3.847 -8.902 -4.723 1.00 92.06 168 GLY A O 1
ATOM 1201 N N . SER A 1 169 ? 4.671 -10.965 -5.024 1.00 84.31 169 SER A N 1
ATOM 1202 C CA . SER A 1 169 ? 3.458 -11.604 -5.545 1.00 84.31 169 SER A CA 1
ATOM 1203 C C . SER A 1 169 ? 3.380 -13.060 -5.074 1.00 84.31 169 SER A C 1
ATOM 1205 O O . SER A 1 169 ? 4.390 -13.662 -4.707 1.00 84.31 169 SER A O 1
ATOM 1207 N N . GLY A 1 170 ? 2.169 -13.625 -5.048 1.00 82.38 170 GLY A N 1
ATOM 1208 C CA . GLY A 1 170 ? 1.947 -15.014 -4.634 1.00 82.38 170 GLY A CA 1
ATOM 1209 C C . GLY A 1 170 ? 2.499 -15.325 -3.237 1.00 82.38 170 GLY A C 1
ATOM 1210 O O . GLY A 1 170 ? 2.393 -14.509 -2.317 1.00 82.38 170 GLY A O 1
ATOM 1211 N N . THR A 1 171 ? 3.115 -16.500 -3.094 1.00 84.25 171 THR A N 1
ATOM 1212 C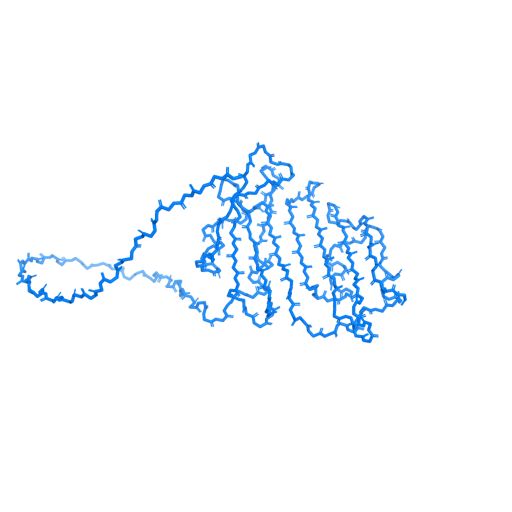 CA . THR A 1 171 ? 3.628 -17.047 -1.825 1.00 84.25 171 THR A CA 1
ATOM 1213 C C . THR A 1 171 ? 4.686 -16.181 -1.145 1.00 84.25 171 THR A C 1
ATOM 1215 O O . THR A 1 171 ? 4.743 -16.173 0.081 1.00 84.25 171 THR A O 1
ATOM 1218 N N . LEU A 1 172 ? 5.479 -15.427 -1.912 1.00 85.19 172 LEU A N 1
ATOM 1219 C CA . LEU A 1 172 ? 6.540 -14.546 -1.404 1.00 85.19 172 LEU A CA 1
ATOM 1220 C C . LEU A 1 172 ? 6.071 -13.101 -1.173 1.00 85.19 172 LEU A C 1
ATOM 1222 O O . LEU A 1 172 ? 6.883 -12.221 -0.897 1.00 85.19 172 LEU A O 1
ATOM 1226 N N . SER A 1 173 ? 4.771 -12.832 -1.312 1.00 91.38 173 SER A N 1
ATOM 1227 C CA . SER A 1 173 ? 4.235 -11.483 -1.147 1.00 91.38 173 SER A CA 1
ATOM 1228 C C . SER A 1 173 ? 4.047 -11.099 0.321 1.00 91.38 173 SER A C 1
ATOM 1230 O O . SER A 1 173 ? 3.520 -11.883 1.118 1.00 91.38 173 SER A O 1
ATOM 1232 N N . ALA A 1 174 ? 4.402 -9.858 0.652 1.00 95.06 174 ALA A N 1
ATOM 1233 C CA . ALA A 1 174 ? 4.097 -9.224 1.930 1.00 95.06 174 ALA A CA 1
ATOM 1234 C C . ALA A 1 174 ? 3.253 -7.964 1.699 1.00 95.06 174 ALA A C 1
ATOM 1236 O O . ALA A 1 174 ? 3.469 -7.225 0.735 1.00 95.06 174 ALA A O 1
ATOM 1237 N N . GLN A 1 175 ? 2.264 -7.728 2.562 1.00 97.88 175 GLN A N 1
ATOM 1238 C CA . GLN A 1 175 ? 1.462 -6.504 2.544 1.00 97.88 175 GLN A CA 1
ATOM 1239 C C . GLN A 1 175 ? 1.280 -5.965 3.958 1.00 97.88 175 GLN A C 1
ATOM 1241 O O . GLN A 1 175 ? 1.087 -6.732 4.900 1.00 97.88 175 GLN A O 1
ATOM 1246 N N . ILE A 1 176 ? 1.278 -4.646 4.105 1.00 98.50 176 ILE A N 1
ATOM 1247 C CA . ILE A 1 176 ? 0.876 -3.969 5.338 1.00 98.50 176 ILE A CA 1
ATOM 1248 C C . ILE A 1 176 ? -0.087 -2.857 4.953 1.00 98.50 176 ILE A C 1
ATOM 1250 O O . ILE A 1 176 ? 0.249 -2.016 4.122 1.00 98.50 176 ILE A O 1
ATOM 1254 N N . ILE A 1 177 ? -1.253 -2.820 5.590 1.00 98.69 177 ILE A N 1
ATOM 1255 C CA . ILE A 1 177 ? -2.133 -1.647 5.566 1.00 98.69 177 ILE A CA 1
ATOM 1256 C C . ILE A 1 177 ? -2.224 -1.053 6.961 1.00 98.69 177 ILE A C 1
ATOM 1258 O O . ILE A 1 177 ? -2.263 -1.782 7.958 1.00 98.69 177 ILE A O 1
ATOM 1262 N N . ASN A 1 178 ? -2.277 0.271 7.030 1.00 98.38 178 ASN A N 1
ATOM 1263 C CA . ASN A 1 178 ? -2.438 1.002 8.273 1.00 98.38 178 ASN A CA 1
ATOM 1264 C C . ASN A 1 178 ? -3.617 1.965 8.167 1.00 98.38 178 ASN A C 1
ATOM 1266 O O . ASN A 1 178 ? -3.718 2.754 7.223 1.00 98.38 178 ASN A O 1
ATOM 1270 N N . TYR A 1 179 ? -4.500 1.898 9.153 1.00 97.75 179 TYR A N 1
ATOM 1271 C CA . TYR A 1 179 ? -5.594 2.834 9.315 1.00 97.75 179 TYR A CA 1
ATOM 1272 C C . TYR A 1 179 ? -5.321 3.739 10.512 1.00 97.75 179 TYR A C 1
ATOM 1274 O O . TYR A 1 179 ? -5.090 3.265 11.627 1.00 97.75 179 TYR A O 1
ATOM 1282 N N . THR A 1 180 ? -5.405 5.039 10.269 1.00 95.12 180 THR A N 1
ATOM 1283 C CA . THR A 1 180 ? -5.327 6.113 11.261 1.00 95.12 180 THR A CA 1
ATOM 1284 C C . THR A 1 180 ? -6.607 6.950 11.169 1.00 95.12 180 THR A C 1
ATOM 1286 O O . THR A 1 180 ? -7.581 6.531 10.540 1.00 95.12 180 THR A O 1
ATOM 1289 N N . SER A 1 181 ? -6.653 8.120 11.818 1.00 92.50 181 SER A N 1
ATOM 1290 C CA . SER A 1 181 ? -7.791 9.050 11.721 1.00 92.50 181 SER A CA 1
ATOM 1291 C C . SER A 1 181 ? -9.143 8.374 11.999 1.00 92.50 181 SER A C 1
ATOM 1293 O O . SER A 1 181 ? -10.117 8.545 11.271 1.00 92.50 181 SER A O 1
ATOM 1295 N N . ILE A 1 182 ? -9.212 7.548 13.040 1.00 95.00 182 ILE A N 1
ATOM 1296 C CA . ILE A 1 182 ? -10.403 6.750 13.340 1.00 95.00 182 ILE A CA 1
ATOM 1297 C C . ILE A 1 182 ? -11.471 7.640 13.990 1.00 95.00 182 ILE A C 1
ATOM 1299 O O . ILE A 1 182 ? -11.186 8.388 14.931 1.00 95.00 182 ILE A O 1
ATOM 1303 N N . LYS A 1 183 ? -12.719 7.574 13.504 1.00 94.94 183 LYS A N 1
ATOM 1304 C CA . LYS A 1 183 ? -13.795 8.455 13.989 1.00 94.94 183 LYS A CA 1
ATOM 1305 C C . LYS A 1 183 ? -14.032 8.244 15.490 1.00 94.94 183 LYS A C 1
ATOM 1307 O O . LYS A 1 183 ? -14.377 7.151 15.924 1.00 94.94 183 LYS A O 1
ATOM 1312 N N . GLY A 1 184 ? -13.860 9.308 16.277 1.00 93.50 184 GLY A N 1
ATOM 1313 C CA . GLY A 1 184 ? -14.026 9.280 17.736 1.00 93.50 184 GLY A CA 1
ATOM 1314 C C . GLY A 1 184 ? -12.878 8.625 18.518 1.00 93.50 184 GLY A C 1
ATOM 1315 O O . GLY A 1 184 ? -12.992 8.492 19.731 1.00 93.50 184 GLY A O 1
ATOM 1316 N N . LYS A 1 185 ? -11.773 8.233 17.866 1.00 92.88 185 LYS A N 1
ATOM 1317 C CA . LYS A 1 185 ? -10.589 7.641 18.513 1.00 92.88 185 LYS A CA 1
ATOM 1318 C C . LYS A 1 185 ? -9.320 8.379 18.068 1.00 92.88 185 LYS A C 1
ATOM 1320 O O . LYS A 1 185 ? -8.566 7.904 17.222 1.00 92.88 185 LYS A O 1
ATOM 1325 N N . SER A 1 186 ? -9.117 9.580 18.615 1.00 91.81 186 SER A N 1
ATOM 1326 C CA . SER A 1 186 ? -7.932 10.401 18.320 1.00 91.81 186 SER A CA 1
ATOM 1327 C C . SER A 1 186 ? -6.642 9.666 18.699 1.00 91.81 186 SER A C 1
ATOM 1329 O O . SER A 1 186 ? -6.588 9.009 19.736 1.00 91.81 186 SER A O 1
ATOM 1331 N N . GLY A 1 187 ? -5.620 9.743 17.844 1.00 92.38 187 GLY A N 1
ATOM 1332 C CA . GLY A 1 187 ? -4.337 9.053 18.036 1.00 92.38 187 GLY A CA 1
ATOM 1333 C C . GLY A 1 187 ? -4.376 7.522 17.917 1.00 92.38 187 GLY A C 1
ATOM 1334 O O . GLY A 1 187 ? -3.322 6.895 17.991 1.00 92.38 187 GLY A O 1
ATOM 1335 N N . ALA A 1 188 ? -5.546 6.905 17.717 1.00 96.56 188 ALA A N 1
ATOM 1336 C CA . ALA A 1 188 ? -5.652 5.460 17.557 1.00 96.56 188 ALA A CA 1
ATOM 1337 C C . ALA A 1 188 ? -5.281 5.007 16.139 1.00 96.56 188 ALA A C 1
ATOM 1339 O O . ALA A 1 188 ? -5.572 5.689 15.150 1.00 96.56 188 ALA A O 1
ATOM 1340 N N . SER A 1 189 ? -4.698 3.814 16.041 1.00 97.12 189 SER A N 1
ATOM 1341 C CA . SER A 1 189 ? -4.419 3.158 14.765 1.00 97.12 189 SER A CA 1
ATOM 1342 C C . SER A 1 189 ? -4.636 1.649 14.825 1.00 97.12 189 SER A C 1
ATOM 1344 O O . SER A 1 189 ? -4.552 1.015 15.883 1.00 97.12 189 SER A O 1
ATOM 1346 N N . VAL A 1 190 ? -4.930 1.072 13.660 1.00 98.31 190 VAL A N 1
ATOM 1347 C CA . VAL A 1 190 ? -5.014 -0.378 13.459 1.00 98.31 190 VAL A CA 1
ATOM 1348 C C . VAL A 1 190 ? -4.219 -0.735 12.209 1.00 98.31 190 VAL A C 1
ATOM 1350 O O . VAL A 1 190 ? -4.470 -0.200 11.129 1.00 98.31 190 VAL A O 1
ATOM 1353 N N . SER A 1 191 ? -3.257 -1.642 12.358 1.00 98.44 191 SER A N 1
ATOM 1354 C CA . SER A 1 191 ? -2.425 -2.149 11.268 1.00 98.44 191 SER A CA 1
ATOM 1355 C C . SER A 1 191 ? -2.722 -3.621 11.027 1.00 98.44 191 SER A C 1
ATOM 1357 O O . SER A 1 191 ? -2.812 -4.394 11.980 1.00 98.44 191 SER A O 1
ATOM 1359 N N . PHE A 1 192 ? -2.821 -4.015 9.762 1.00 98.75 192 PHE A N 1
ATOM 1360 C CA . PHE A 1 192 ? -2.991 -5.407 9.354 1.00 98.75 192 PHE A CA 1
ATOM 1361 C C . PHE A 1 192 ? -1.814 -5.810 8.465 1.00 98.75 192 PHE A C 1
ATOM 1363 O O . PHE A 1 192 ? -1.537 -5.140 7.468 1.00 98.75 192 PHE A O 1
ATOM 1370 N N . THR A 1 193 ? -1.132 -6.893 8.833 1.00 98.62 193 THR A N 1
ATOM 1371 C CA . THR A 1 193 ? 0.000 -7.462 8.092 1.00 98.62 193 THR A CA 1
ATOM 1372 C C . THR A 1 193 ? -0.432 -8.763 7.438 1.00 98.62 193 THR A C 1
ATOM 1374 O O . THR A 1 193 ? -0.961 -9.654 8.107 1.00 98.62 193 THR A O 1
ATOM 1377 N N . PHE A 1 194 ? -0.176 -8.891 6.142 1.00 98.38 194 PHE A N 1
ATOM 1378 C CA . PHE A 1 194 ? -0.529 -10.045 5.331 1.00 98.38 194 PHE A CA 1
ATOM 1379 C C . PHE A 1 194 ? 0.722 -10.674 4.719 1.00 98.38 194 PHE A C 1
ATOM 1381 O O . PHE A 1 194 ? 1.672 -9.984 4.340 1.00 98.38 194 PHE A O 1
ATOM 1388 N N . THR A 1 195 ? 0.677 -11.989 4.555 1.00 96.25 195 THR A N 1
ATOM 1389 C CA . THR A 1 195 ? 1.648 -12.767 3.780 1.00 96.25 195 THR A CA 1
ATOM 1390 C C . THR A 1 195 ? 0.863 -13.663 2.833 1.00 96.25 195 THR A C 1
ATOM 1392 O O . THR A 1 195 ? -0.155 -14.224 3.238 1.00 96.25 195 THR A O 1
ATOM 1395 N N . ASN A 1 196 ? 1.269 -13.771 1.565 1.00 94.25 196 ASN A N 1
ATOM 1396 C CA . ASN A 1 196 ? 0.522 -14.528 0.547 1.00 94.25 196 ASN A CA 1
ATOM 1397 C C . ASN A 1 196 ? -0.978 -14.141 0.465 1.00 94.25 196 ASN A C 1
ATOM 1399 O O . ASN A 1 196 ? -1.865 -14.996 0.366 1.00 94.25 196 ASN A O 1
ATOM 1403 N N . ASN A 1 197 ? -1.285 -12.838 0.575 1.00 95.50 197 ASN A N 1
ATOM 1404 C CA . ASN A 1 197 ? -2.657 -12.313 0.626 1.00 95.50 197 ASN A CA 1
ATOM 1405 C C . ASN A 1 197 ? -3.545 -13.028 1.681 1.00 95.50 197 ASN A C 1
ATOM 1407 O O . ASN A 1 197 ? -4.708 -13.376 1.428 1.00 95.50 197 ASN A O 1
ATOM 1411 N N . LYS A 1 198 ? -2.970 -13.304 2.858 1.00 98.00 198 LYS A N 1
ATOM 1412 C CA . LYS A 1 198 ? -3.644 -13.817 4.059 1.00 98.00 198 LYS A CA 1
ATOM 1413 C C . LYS A 1 198 ? -3.196 -13.016 5.270 1.00 98.00 198 LYS A C 1
ATOM 1415 O O . LYS A 1 198 ? -1.999 -12.836 5.475 1.00 98.00 198 LYS A O 1
ATOM 1420 N N . LEU A 1 199 ? -4.150 -12.545 6.066 1.00 98.56 199 LEU A N 1
ATOM 1421 C CA . LEU A 1 199 ? -3.886 -11.821 7.302 1.00 98.56 199 LEU A CA 1
ATOM 1422 C C . LEU A 1 199 ? -3.142 -12.736 8.275 1.00 98.56 199 LEU A C 1
ATOM 1424 O O . LEU A 1 199 ? -3.658 -13.802 8.612 1.00 98.56 199 LEU A O 1
ATOM 1428 N N . VAL A 1 200 ? -1.964 -12.309 8.729 1.00 98.31 200 VAL A N 1
ATOM 1429 C CA . VAL A 1 200 ? -1.160 -13.017 9.737 1.00 98.31 200 VAL A CA 1
ATOM 1430 C C . VAL A 1 200 ? -1.161 -12.294 11.083 1.00 98.31 200 VAL A C 1
ATOM 1432 O O . VAL A 1 200 ? -1.263 -12.951 12.113 1.00 98.31 200 VAL A O 1
ATOM 1435 N N . THR A 1 201 ? -1.147 -10.955 11.086 1.00 98.25 201 THR A N 1
ATOM 1436 C CA . THR A 1 201 ? -1.044 -10.152 12.317 1.00 98.25 201 THR A CA 1
ATOM 1437 C C . THR A 1 201 ? -1.950 -8.927 12.259 1.00 98.25 201 THR A C 1
ATOM 1439 O O . THR A 1 201 ? -1.990 -8.229 11.247 1.00 98.25 201 THR A O 1
ATOM 1442 N N . THR A 1 202 ? -2.638 -8.628 13.364 1.00 98.38 202 THR A N 1
ATOM 1443 C CA . THR A 1 202 ? -3.335 -7.349 13.580 1.00 98.38 202 THR A CA 1
ATOM 1444 C C . THR A 1 202 ? -2.721 -6.640 14.781 1.00 98.38 202 THR A C 1
ATOM 1446 O O . THR A 1 202 ? -2.716 -7.193 15.878 1.00 98.38 202 THR A O 1
ATOM 1449 N N . THR A 1 203 ? -2.252 -5.410 14.588 1.00 98.06 203 THR A N 1
ATOM 1450 C CA . THR A 1 203 ? -1.689 -4.560 15.646 1.00 98.06 203 THR A CA 1
ATOM 1451 C C . THR A 1 203 ? -2.639 -3.400 15.919 1.00 98.06 203 THR A C 1
ATOM 1453 O O . THR A 1 203 ? -3.112 -2.752 14.985 1.00 98.06 203 THR A O 1
ATOM 1456 N N . LYS A 1 204 ? -2.919 -3.130 17.195 1.00 97.50 204 LYS A N 1
ATOM 1457 C CA . LYS A 1 204 ? -3.812 -2.061 17.663 1.00 97.50 204 LYS A CA 1
ATOM 1458 C C . LYS A 1 204 ? -3.023 -1.110 18.564 1.00 97.50 204 LYS A C 1
ATOM 1460 O O . LYS A 1 204 ? -2.409 -1.573 19.521 1.00 97.50 204 LYS A O 1
ATOM 1465 N N . THR A 1 205 ? -3.096 0.193 18.308 1.00 97.12 205 THR A N 1
ATOM 1466 C CA . THR A 1 205 ? -2.519 1.233 19.177 1.00 97.12 205 THR A CA 1
ATOM 1467 C C . THR A 1 205 ? -3.634 2.169 19.616 1.00 97.12 205 THR A C 1
ATOM 1469 O O . THR A 1 205 ? -4.342 2.713 18.771 1.00 97.12 205 THR A O 1
ATOM 1472 N N . SER A 1 206 ? -3.825 2.323 20.930 1.00 94.12 206 SER A N 1
ATOM 1473 C CA . SER A 1 206 ? -4.899 3.137 21.535 1.00 94.12 206 SER A CA 1
ATOM 1474 C C . SER A 1 206 ? -6.315 2.824 21.010 1.00 94.12 206 SER A C 1
ATOM 1476 O O . SER A 1 206 ? -7.222 3.653 21.082 1.00 94.12 206 SER A O 1
ATOM 1478 N N . PHE A 1 207 ? -6.515 1.617 20.469 1.00 92.12 207 PHE A N 1
ATOM 1479 C CA . PHE A 1 207 ? -7.769 1.146 19.887 1.00 92.12 207 PHE A CA 1
ATOM 1480 C C . PHE A 1 207 ? -8.379 0.065 20.787 1.00 92.12 207 PHE A C 1
ATOM 1482 O O . PHE A 1 207 ? -8.185 -1.135 20.572 1.00 92.12 207 PHE A O 1
ATOM 1489 N N . ASN A 1 208 ? -9.104 0.539 21.800 1.00 81.69 208 ASN A N 1
ATOM 1490 C CA . ASN A 1 208 ? -9.906 -0.263 22.729 1.00 81.69 208 ASN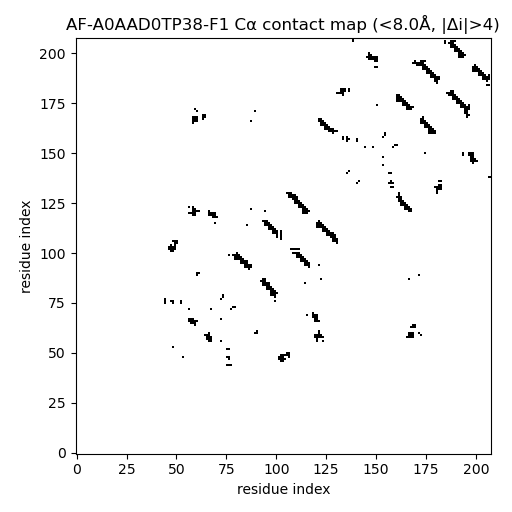 A CA 1
ATOM 1491 C C . ASN A 1 208 ? -11.358 -0.345 22.255 1.00 81.69 208 ASN A C 1
ATOM 1493 O O . ASN A 1 208 ? -11.847 0.688 21.729 1.00 81.69 208 ASN A O 1
#

Mean predicted aligned error: 11.91 Å

Solvent-accessible surface area (backbone atoms only — not comparable to full-atom values): 12360 Å² total; per-residue (Å²): 142,87,88,89,82,78,89,88,87,79,89,80,90,87,89,86,89,83,84,89,89,88,79,89,88,87,88,85,89,83,89,79,79,94,69,90,70,77,75,77,72,78,71,73,74,84,61,38,38,36,52,64,66,58,65,70,55,41,35,13,38,88,98,44,65,73,44,34,45,48,69,58,50,40,72,72,63,47,84,60,77,44,76,44,78,40,84,50,94,95,56,98,60,71,21,47,32,35,31,39,65,66,41,7,82,77,25,28,80,18,45,38,38,43,25,28,48,97,54,27,20,28,28,40,36,38,35,62,28,67,64,79,59,36,75,51,66,41,68,67,55,56,71,70,56,52,77,59,42,33,62,69,60,49,37,70,67,50,45,87,59,27,21,40,39,41,32,29,27,60,82,74,15,43,36,40,38,32,36,50,58,29,53,96,34,84,92,15,32,44,34,44,33,25,46,46,66,20,30,73,47,78,48,70,42,82,64,120

InterPro domains:
  IPR024418 Protein of unknown function DUF3862 [PF12978] (66-205)
  IPR037873 BamE-like [G3DSA:3.30.1450.10] (46-128)
  IPR037873 BamE-like [G3DSA:3.30.1450.10] (134-207)

Sequence (208 aa):
MKKITTITVALIAGLTLTACGNTSSASSSSKSTTSQKSTSSSKSISSGITLANYKDIQVALPNSGTATDETKVKNMFGKPDQSTKTSITGLDKEAIQYTWTNVGKTLSGATVTASFYDGKAVAKAYSNASLTPNSKLTVATVNGIKQGDTLSSVEAKLGTPNAESISGSGTLSAQIINYTSIKGKSGASVSFTFTNNKLVTTTKTSFN

Foldseek 3Di:
DDDDDDDDDDDDDDDDDDDDDDDDDDDDDDDDDDDPPPPPPLPPCPQAAAPVLQVPADAADPPFDDGDFLVVNCSRHPDFPDWDWDDDPPDPGTWIKGWHQRHHPNQPRKIKIFTDDPRTTFKIKIAQRPDAAWALDAPVLVVVDDFFAFPVNNCVSGPAARMKMWGHAAQAIKIKGKHANHVPQHPKIWMFIDGRRTTDDIDIDSHD